Protein AF-Q4CPT0-F1 (afdb_monomer_lite)

pLDDT: mean 89.76, std 12.44, range [40.75, 98.06]

Sequence (223 aa):
MDRLKLSTKALLGMATRTVDQDHGMRHTCVKSLFQAVVQYEFAISKLVAALSTLSDSLEGVEKAYKNVISNEKQVSVFDGLNEVTNHLEKCRTTVISGSIETFRANVAPSLSALKEHCELCERLHNERAKAVDLYDYHRDVVEKKEVQYASKGKLLDDSKRYKEEISKRDAAHDAYLAKHSEYNKAYDEFMCKKSELTTLSGRLFFHELLDIAEKLKNEVSSM

Structure (mmCIF, N/CA/C/O backbone):
data_AF-Q4CPT0-F1
#
_entry.id   AF-Q4CPT0-F1
#
loop_
_atom_site.group_PDB
_atom_site.id
_atom_site.type_symbol
_atom_site.label_atom_id
_atom_site.label_alt_id
_atom_site.label_comp_id
_atom_site.label_asym_id
_atom_site.label_entity_id
_atom_site.label_seq_id
_atom_site.pdbx_PDB_ins_code
_atom_site.Cartn_x
_atom_site.Cartn_y
_atom_site.Cartn_z
_atom_site.occupancy
_atom_site.B_iso_or_equiv
_atom_site.auth_seq_id
_atom_site.auth_comp_id
_atom_site.auth_asym_id
_atom_site.auth_atom_id
_atom_site.pdbx_PDB_model_num
ATOM 1 N N . MET A 1 1 ? 20.325 4.737 -48.528 1.00 40.75 1 MET A N 1
ATOM 2 C CA . MET A 1 1 ? 18.993 4.983 -47.928 1.00 40.75 1 MET A CA 1
ATOM 3 C C . MET A 1 1 ? 19.086 5.521 -46.493 1.00 40.75 1 MET A C 1
ATOM 5 O O . MET A 1 1 ? 18.222 6.296 -46.105 1.00 40.75 1 MET A O 1
ATOM 9 N N . ASP A 1 2 ? 20.150 5.212 -45.738 1.00 47.47 2 ASP A N 1
ATOM 10 C CA . ASP A 1 2 ? 20.299 5.643 -44.331 1.00 47.47 2 ASP A CA 1
ATOM 11 C C . ASP A 1 2 ? 20.505 7.149 -44.115 1.00 47.47 2 ASP A C 1
ATOM 13 O O . ASP A 1 2 ? 19.982 7.703 -43.151 1.00 47.47 2 ASP A O 1
ATOM 17 N N . ARG A 1 3 ? 21.164 7.856 -45.048 1.00 43.41 3 ARG A N 1
ATOM 18 C CA . ARG A 1 3 ? 21.346 9.321 -44.959 1.00 43.41 3 ARG A CA 1
ATOM 19 C C . ARG A 1 3 ? 20.027 10.102 -44.910 1.00 43.41 3 ARG A C 1
ATOM 21 O O . ARG A 1 3 ? 19.945 11.085 -44.184 1.00 43.41 3 ARG A O 1
ATOM 28 N N . LEU A 1 4 ? 19.003 9.655 -45.642 1.00 47.50 4 LEU A N 1
ATOM 29 C CA . LEU A 1 4 ? 17.678 10.296 -45.661 1.00 47.50 4 LEU A CA 1
ATOM 30 C C . LEU A 1 4 ? 16.917 10.077 -44.344 1.00 47.50 4 LEU A C 1
ATOM 32 O O . LEU A 1 4 ? 16.218 10.971 -43.871 1.00 47.50 4 LEU A O 1
ATOM 36 N N . LYS A 1 5 ? 17.080 8.910 -43.707 1.00 52.69 5 LYS A N 1
ATOM 37 C CA . LYS A 1 5 ? 16.467 8.639 -42.398 1.00 52.69 5 LYS A CA 1
ATOM 38 C C . LYS A 1 5 ? 17.135 9.446 -41.282 1.00 52.69 5 LYS A C 1
ATOM 40 O O . LYS A 1 5 ? 16.420 9.997 -40.447 1.00 52.69 5 LYS A O 1
ATOM 45 N N . LEU A 1 6 ? 18.467 9.567 -41.302 1.00 50.41 6 LEU A N 1
ATOM 46 C CA . LEU A 1 6 ? 19.194 10.435 -40.367 1.00 50.41 6 LEU A CA 1
ATOM 47 C C . LEU A 1 6 ? 18.812 11.911 -40.553 1.00 50.41 6 LEU A C 1
ATOM 49 O O . LEU A 1 6 ? 18.527 12.596 -39.573 1.00 50.41 6 LEU A O 1
ATOM 53 N N . SER A 1 7 ? 18.742 12.396 -41.802 1.00 47.53 7 SER A N 1
ATOM 54 C CA . SER A 1 7 ? 18.442 13.810 -42.063 1.00 47.53 7 SER A CA 1
ATOM 55 C C . SER A 1 7 ? 17.042 14.202 -41.599 1.00 47.53 7 SER A C 1
ATOM 57 O O . SER A 1 7 ? 16.864 15.312 -41.121 1.00 47.53 7 SER A O 1
ATOM 59 N N . THR A 1 8 ? 16.062 13.298 -41.688 1.00 48.38 8 THR A N 1
ATOM 60 C CA . THR A 1 8 ? 14.672 13.588 -41.295 1.00 48.38 8 THR A CA 1
ATOM 61 C C . THR A 1 8 ? 14.503 13.668 -39.774 1.00 48.38 8 THR A C 1
ATOM 63 O O . THR A 1 8 ? 13.827 14.568 -39.281 1.00 48.38 8 THR A O 1
ATOM 66 N N . LYS A 1 9 ? 15.156 12.779 -39.009 1.00 45.81 9 LYS A N 1
ATOM 67 C CA . LYS A 1 9 ? 15.129 12.818 -37.534 1.00 45.81 9 LYS A CA 1
ATOM 68 C C . LYS A 1 9 ? 15.828 14.060 -36.980 1.00 45.81 9 LYS A C 1
ATOM 70 O O . LYS A 1 9 ? 15.287 14.717 -36.095 1.00 45.81 9 LYS A O 1
ATOM 75 N N . ALA A 1 10 ? 16.971 14.422 -37.564 1.00 47.75 10 ALA A N 1
ATOM 76 C CA . ALA A 1 10 ? 17.681 15.650 -37.222 1.00 47.75 10 ALA A CA 1
ATOM 77 C C . ALA A 1 10 ? 16.890 16.916 -37.616 1.00 47.75 10 ALA A C 1
ATOM 79 O O . ALA A 1 10 ? 16.863 17.869 -36.839 1.00 47.75 10 ALA A O 1
ATOM 80 N N . LEU A 1 11 ? 16.212 16.927 -38.779 1.00 46.12 11 LEU A N 1
ATOM 81 C CA . LEU A 1 11 ? 15.395 18.070 -39.226 1.00 46.12 11 LEU A CA 1
ATOM 82 C C . LEU A 1 11 ? 14.196 18.341 -38.316 1.00 46.12 11 LEU A C 1
ATOM 84 O O . LEU A 1 11 ? 13.831 19.496 -38.123 1.00 46.12 11 LEU A O 1
ATOM 88 N N . LEU A 1 12 ? 13.576 17.293 -37.773 1.00 51.47 12 LEU A N 1
ATOM 89 C CA . LEU A 1 12 ? 12.402 17.434 -36.912 1.00 51.47 12 LEU A CA 1
ATOM 90 C C . LEU A 1 12 ? 12.757 17.854 -35.477 1.00 51.47 12 LEU A C 1
ATOM 92 O O . LEU A 1 12 ? 11.856 18.008 -34.658 1.00 51.47 12 LEU A O 1
ATOM 96 N N . GLY A 1 13 ? 14.046 18.016 -35.145 1.00 46.19 13 GLY A N 1
ATOM 97 C CA . GLY A 1 13 ? 14.484 18.378 -33.791 1.00 46.19 13 GLY A CA 1
ATOM 98 C C . GLY A 1 13 ? 14.058 17.368 -32.720 1.00 46.19 13 GLY A C 1
ATOM 99 O O . GLY A 1 13 ? 14.133 17.660 -31.528 1.00 46.19 13 GLY A O 1
ATOM 100 N N . MET A 1 14 ? 13.599 16.184 -33.133 1.00 52.84 14 MET A N 1
ATOM 101 C CA . MET A 1 14 ? 13.160 15.134 -32.234 1.00 52.84 14 MET A CA 1
ATOM 102 C C . MET A 1 14 ? 14.404 14.371 -31.802 1.00 52.84 14 MET A C 1
ATOM 104 O O . MET A 1 14 ? 14.829 13.438 -32.482 1.00 52.84 14 MET A O 1
ATOM 108 N N . ALA A 1 15 ? 14.993 14.797 -30.682 1.00 56.16 15 ALA A N 1
ATOM 109 C CA . ALA A 1 15 ? 15.906 13.965 -29.906 1.00 56.16 15 ALA A CA 1
ATOM 110 C C . ALA A 1 15 ? 15.334 12.544 -29.863 1.00 56.16 15 ALA A C 1
ATOM 112 O O . ALA A 1 15 ? 14.176 12.350 -29.468 1.00 56.16 15 ALA A O 1
ATOM 113 N N . THR A 1 16 ? 16.094 11.557 -30.339 1.00 67.00 16 THR A N 1
ATOM 114 C CA . THR A 1 16 ? 15.653 10.173 -30.172 1.00 67.00 16 THR A CA 1
ATOM 115 C C . THR A 1 16 ? 15.633 9.928 -28.671 1.00 67.00 16 THR A C 1
ATOM 117 O O . THR A 1 16 ? 16.646 10.128 -28.014 1.00 67.00 16 THR A O 1
ATOM 120 N N . ARG A 1 17 ? 14.473 9.594 -28.100 1.00 76.31 17 ARG A N 1
ATOM 121 C CA . ARG A 1 17 ? 14.364 9.229 -26.683 1.00 76.31 17 ARG A CA 1
ATOM 122 C C . ARG A 1 17 ? 14.451 7.725 -26.541 1.00 76.31 17 ARG A C 1
ATOM 124 O O . ARG A 1 17 ? 13.864 6.999 -27.347 1.00 76.31 17 ARG A O 1
ATOM 131 N N . THR A 1 18 ? 15.140 7.257 -25.510 1.00 81.38 18 THR A N 1
ATOM 132 C CA . THR A 1 18 ? 15.114 5.840 -25.154 1.00 81.38 18 THR A CA 1
ATOM 133 C C . THR A 1 18 ? 13.728 5.510 -24.601 1.00 81.38 18 THR A C 1
ATOM 135 O O . THR A 1 18 ? 13.346 5.965 -23.525 1.00 81.38 18 THR A O 1
ATOM 138 N N . VAL A 1 19 ? 12.951 4.734 -25.358 1.00 82.69 19 VAL A N 1
ATOM 139 C CA . VAL A 1 19 ? 11.615 4.277 -24.961 1.00 82.69 19 VAL A CA 1
ATOM 140 C C . VAL A 1 19 ? 11.686 2.800 -24.608 1.00 82.69 19 VAL A C 1
ATOM 142 O O . VAL A 1 19 ? 12.104 1.982 -25.422 1.00 82.69 19 VAL A O 1
ATOM 145 N N . ASP A 1 20 ? 11.237 2.471 -23.403 1.00 87.38 20 ASP A N 1
ATOM 146 C CA . ASP A 1 20 ? 11.167 1.109 -22.889 1.00 87.38 20 ASP A CA 1
ATOM 147 C C . ASP A 1 20 ? 9.734 0.828 -22.432 1.00 87.38 20 ASP A C 1
ATOM 149 O O . ASP A 1 20 ? 9.269 1.342 -21.410 1.00 87.38 20 ASP A O 1
ATOM 153 N N . GLN A 1 21 ? 9.014 0.061 -23.249 1.00 88.81 21 GLN A N 1
ATOM 154 C CA . GLN A 1 21 ? 7.611 -0.257 -23.004 1.00 88.81 21 GLN A CA 1
ATOM 155 C C . GLN A 1 21 ? 7.438 -1.196 -21.809 1.00 88.81 21 GLN A C 1
ATOM 157 O O . GLN A 1 21 ? 6.486 -1.019 -21.051 1.00 88.81 21 GLN A O 1
ATOM 162 N N . ASP A 1 22 ? 8.358 -2.146 -21.608 1.00 92.00 22 ASP A N 1
ATOM 163 C CA . ASP A 1 22 ? 8.290 -3.08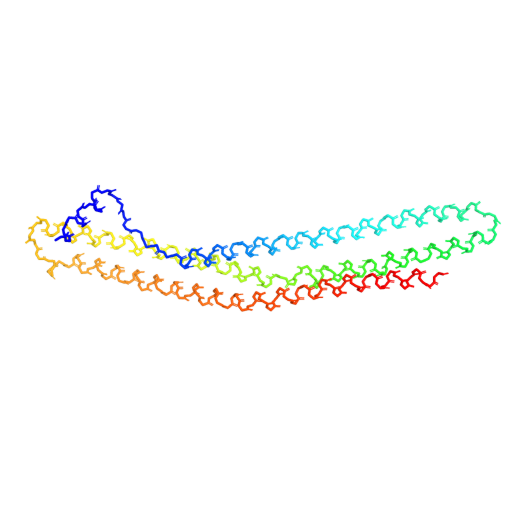8 -20.487 1.00 92.00 22 ASP A CA 1
ATOM 164 C C . ASP A 1 22 ? 8.437 -2.338 -19.162 1.00 92.00 22 ASP A C 1
ATOM 166 O O . ASP A 1 22 ? 7.584 -2.447 -18.281 1.00 92.00 22 ASP A O 1
ATOM 170 N N . HIS A 1 23 ? 9.435 -1.453 -19.070 1.00 93.12 23 HIS A N 1
ATOM 171 C CA . HIS A 1 23 ? 9.596 -0.569 -17.913 1.00 93.12 23 HIS A CA 1
ATOM 172 C C . HIS A 1 23 ? 8.351 0.287 -17.649 1.00 93.12 23 HIS A C 1
ATOM 174 O O . HIS A 1 23 ? 7.917 0.417 -16.503 1.00 93.12 23 HIS A O 1
ATOM 180 N N . GLY A 1 24 ? 7.745 0.855 -18.697 1.00 93.00 24 GLY A N 1
ATOM 181 C CA . GLY A 1 24 ? 6.520 1.650 -18.569 1.00 93.00 24 GLY A CA 1
ATOM 182 C C . GLY A 1 24 ? 5.338 0.848 -18.011 1.00 93.00 24 GLY A C 1
ATOM 183 O O . GLY A 1 24 ? 4.603 1.339 -17.147 1.00 93.00 24 GLY A O 1
ATOM 184 N N . MET A 1 25 ? 5.178 -0.405 -18.447 1.00 94.94 25 MET A N 1
ATOM 185 C CA . MET A 1 25 ? 4.154 -1.308 -17.915 1.00 94.94 25 MET A CA 1
ATOM 186 C C . MET A 1 25 ? 4.433 -1.688 -16.458 1.00 94.94 25 MET A C 1
ATOM 188 O O . MET A 1 25 ? 3.535 -1.586 -15.617 1.00 94.94 25 MET A O 1
ATOM 192 N N . ARG A 1 26 ? 5.679 -2.060 -16.133 1.00 96.00 26 ARG A N 1
ATOM 193 C CA . ARG A 1 26 ? 6.104 -2.378 -14.759 1.00 96.00 26 ARG A CA 1
ATOM 194 C C . ARG A 1 26 ? 5.841 -1.212 -13.812 1.00 96.00 26 ARG A C 1
ATOM 196 O O . ARG A 1 26 ? 5.223 -1.393 -12.766 1.00 96.00 26 ARG A O 1
ATOM 203 N N . HIS A 1 27 ? 6.222 0.001 -14.204 1.00 96.06 27 HIS A N 1
ATOM 204 C CA . HIS A 1 27 ? 6.009 1.196 -13.389 1.00 96.06 27 HIS A CA 1
ATOM 205 C C . HIS A 1 27 ? 4.530 1.507 -13.165 1.00 96.06 27 HIS A C 1
ATOM 207 O O . HIS A 1 27 ? 4.120 1.795 -12.041 1.00 96.06 27 HIS A O 1
ATOM 213 N N . THR A 1 28 ? 3.713 1.386 -14.211 1.00 96.62 28 THR A N 1
ATOM 214 C CA . THR A 1 28 ? 2.257 1.543 -14.098 1.00 96.62 28 THR A CA 1
ATOM 215 C C . THR A 1 28 ? 1.663 0.531 -13.114 1.00 96.62 28 THR A C 1
ATOM 217 O O . THR A 1 28 ? 0.824 0.891 -12.286 1.00 96.62 28 THR A O 1
ATOM 220 N N . CYS A 1 29 ? 2.142 -0.717 -13.143 1.00 95.56 29 CYS A N 1
ATOM 221 C CA . CYS A 1 29 ? 1.751 -1.757 -12.192 1.00 95.56 29 CYS A CA 1
ATOM 222 C C . CYS A 1 29 ? 2.114 -1.380 -10.743 1.00 95.56 29 CYS A C 1
ATOM 224 O O . CYS A 1 29 ? 1.247 -1.435 -9.869 1.00 95.56 29 CYS A O 1
ATOM 226 N N . VAL A 1 30 ? 3.345 -0.912 -10.489 1.00 97.12 30 VAL A N 1
ATOM 227 C CA . VAL A 1 30 ? 3.772 -0.434 -9.156 1.00 97.12 30 VAL A CA 1
ATOM 228 C C . VAL A 1 30 ? 2.860 0.689 -8.655 1.00 97.12 30 VAL A C 1
ATOM 230 O O . VAL A 1 30 ? 2.362 0.618 -7.532 1.00 97.12 30 VAL A O 1
ATOM 233 N N . LYS A 1 31 ? 2.574 1.696 -9.491 1.00 96.94 31 LYS A N 1
ATOM 234 C CA . LYS A 1 31 ? 1.691 2.818 -9.126 1.00 96.94 31 LYS A CA 1
ATOM 235 C C . LYS A 1 31 ? 0.282 2.364 -8.763 1.00 96.94 31 LYS A C 1
ATOM 237 O O . LYS A 1 31 ? -0.259 2.792 -7.744 1.00 96.94 31 LYS A O 1
ATOM 242 N N . SER A 1 32 ? -0.299 1.480 -9.573 1.00 96.75 32 SER A N 1
ATOM 243 C CA . SER A 1 32 ? -1.631 0.935 -9.308 1.00 96.75 32 SER A CA 1
ATOM 244 C C . SER A 1 32 ? -1.676 0.169 -7.985 1.00 96.75 32 SER A C 1
ATOM 246 O O . SER A 1 32 ? -2.654 0.278 -7.247 1.00 96.75 32 SER A O 1
ATOM 248 N N . LEU A 1 33 ? -0.630 -0.598 -7.672 1.00 95.19 33 LEU A N 1
ATOM 249 C CA . LEU A 1 33 ? -0.552 -1.366 -6.432 1.00 95.19 33 LEU A CA 1
ATOM 250 C C . LEU A 1 33 ? -0.336 -0.472 -5.213 1.00 95.19 33 LEU A C 1
ATOM 252 O O . LEU A 1 33 ? -0.991 -0.680 -4.197 1.00 95.19 33 LEU A O 1
ATOM 256 N N . PHE A 1 34 ? 0.503 0.559 -5.319 1.00 96.38 34 PHE A N 1
ATOM 257 C CA . PHE A 1 34 ? 0.661 1.551 -4.257 1.00 96.38 34 PHE A CA 1
ATOM 258 C C . PHE A 1 34 ? -0.676 2.219 -3.911 1.00 96.38 34 PHE A C 1
ATOM 260 O O . PHE A 1 34 ? -1.052 2.292 -2.741 1.00 96.38 34 PHE A O 1
ATOM 267 N N . GLN A 1 35 ? -1.443 2.634 -4.924 1.00 96.69 35 GLN A N 1
ATOM 268 C CA . GLN A 1 35 ? -2.771 3.208 -4.713 1.00 96.69 35 GLN A CA 1
ATOM 269 C C . GLN A 1 35 ? -3.730 2.214 -4.039 1.00 96.69 35 GLN A C 1
ATOM 271 O O . GLN A 1 35 ? -4.475 2.609 -3.143 1.00 96.69 35 GLN A O 1
ATOM 276 N N . ALA A 1 36 ? -3.693 0.935 -4.424 1.00 96.06 36 ALA A N 1
ATOM 277 C CA . ALA A 1 36 ? -4.509 -0.103 -3.797 1.00 96.06 36 ALA A CA 1
ATOM 278 C C . ALA A 1 36 ? -4.153 -0.311 -2.313 1.00 96.06 36 ALA A C 1
ATOM 280 O O . ALA A 1 36 ? -5.052 -0.439 -1.485 1.00 96.06 36 ALA A O 1
ATOM 281 N N . VAL A 1 37 ? -2.863 -0.280 -1.954 1.00 96.06 37 VAL A N 1
ATOM 282 C CA . VAL A 1 37 ? -2.411 -0.365 -0.552 1.00 96.06 37 VAL A CA 1
ATOM 283 C C . VAL A 1 37 ? -2.911 0.831 0.262 1.00 96.06 37 VAL A C 1
ATOM 285 O O . VAL A 1 37 ? -3.457 0.648 1.346 1.00 96.06 37 VAL A O 1
ATOM 288 N N . VAL A 1 38 ? -2.815 2.051 -0.274 1.00 95.19 38 VAL A N 1
ATOM 289 C CA . VAL A 1 38 ? -3.340 3.256 0.396 1.00 95.19 38 VAL A CA 1
ATOM 290 C C . VAL A 1 38 ? -4.859 3.177 0.584 1.00 95.19 38 VAL A C 1
ATOM 292 O O . VAL A 1 38 ? -5.381 3.524 1.644 1.00 95.19 38 VAL A O 1
ATOM 295 N N . GLN A 1 39 ? -5.588 2.696 -0.426 1.00 96.44 39 GLN A N 1
ATOM 296 C CA . GLN A 1 39 ? -7.035 2.487 -0.326 1.00 96.44 39 GLN A CA 1
ATOM 297 C C . GLN A 1 39 ? -7.393 1.435 0.728 1.00 96.44 39 GLN A C 1
ATOM 299 O O . GLN A 1 39 ? -8.359 1.629 1.466 1.00 96.44 39 GLN A O 1
ATOM 304 N N . TYR A 1 40 ? -6.609 0.360 0.828 1.00 96.56 40 TYR A N 1
ATOM 305 C CA . TYR A 1 40 ? -6.754 -0.655 1.866 1.00 96.56 40 TYR A CA 1
ATOM 306 C C . TYR A 1 40 ? -6.565 -0.060 3.270 1.00 96.56 40 TYR A C 1
ATOM 308 O O . TYR A 1 40 ? -7.468 -0.172 4.098 1.00 96.56 40 TYR A O 1
ATOM 316 N N . GLU A 1 41 ? -5.454 0.643 3.528 1.00 94.56 41 GLU A N 1
ATOM 317 C CA . GLU A 1 41 ? -5.172 1.286 4.827 1.00 94.56 41 GLU A CA 1
ATOM 318 C C . GLU A 1 41 ? -6.314 2.231 5.246 1.00 94.56 41 GLU A C 1
ATOM 320 O O . GLU A 1 41 ? -6.770 2.239 6.396 1.00 94.56 41 GLU A O 1
ATOM 325 N N . PHE A 1 42 ? -6.830 2.999 4.286 1.00 95.81 42 PHE A N 1
ATOM 326 C CA . PHE A 1 42 ? -7.954 3.900 4.499 1.00 95.81 42 PHE A CA 1
ATOM 327 C C . PHE A 1 42 ? -9.266 3.158 4.796 1.00 95.81 42 PHE A C 1
ATOM 329 O O . PHE A 1 42 ? -10.017 3.563 5.685 1.00 95.81 42 PHE A O 1
ATOM 336 N N . ALA A 1 43 ? -9.550 2.067 4.081 1.00 97.44 43 ALA A N 1
ATOM 337 C CA . ALA A 1 43 ? -10.745 1.256 4.296 1.00 97.44 43 ALA A CA 1
ATOM 338 C C . ALA A 1 43 ? -10.742 0.581 5.676 1.00 97.44 43 ALA A C 1
ATOM 340 O O . ALA A 1 43 ? -11.755 0.631 6.374 1.00 97.44 43 ALA A O 1
ATOM 341 N N . ILE A 1 44 ? -9.605 0.028 6.113 1.00 96.94 44 ILE A N 1
ATOM 342 C CA . ILE A 1 44 ? -9.474 -0.549 7.459 1.00 96.94 44 ILE A CA 1
ATOM 343 C C . ILE A 1 44 ? -9.630 0.531 8.532 1.00 96.94 44 ILE A C 1
ATOM 345 O O . ILE A 1 44 ? -10.339 0.326 9.515 1.00 96.94 44 ILE A O 1
ATOM 349 N N . SER A 1 45 ? -9.057 1.718 8.322 1.00 95.94 45 SER A N 1
ATOM 350 C CA . SER A 1 45 ? -9.232 2.845 9.248 1.00 95.94 45 SER A CA 1
ATOM 351 C C . SER A 1 45 ? -10.705 3.250 9.396 1.00 95.94 45 SER A C 1
ATOM 353 O O . SER A 1 45 ? -11.171 3.515 10.504 1.00 95.94 45 SER A O 1
ATOM 355 N N . LYS A 1 46 ? -11.470 3.242 8.295 1.00 97.94 46 LYS A N 1
ATOM 356 C CA . LYS A 1 46 ? -12.923 3.471 8.322 1.00 97.94 46 LYS A CA 1
ATOM 357 C C . LYS A 1 46 ? -13.687 2.364 9.038 1.00 97.94 46 LYS A C 1
ATOM 359 O O . LYS A 1 46 ? -14.608 2.675 9.787 1.00 97.94 46 LYS A O 1
ATOM 364 N N . LEU A 1 47 ? -13.321 1.101 8.821 1.00 97.12 47 LEU A N 1
ATOM 365 C CA . LEU A 1 47 ? -13.925 -0.029 9.527 1.00 97.12 47 LEU A CA 1
ATOM 366 C C . LEU A 1 47 ? -13.727 0.108 11.040 1.00 97.12 47 LEU A C 1
ATOM 368 O O . LEU A 1 47 ? -14.681 -0.010 11.801 1.00 97.12 47 LEU A O 1
ATOM 372 N N . VAL A 1 48 ? -12.508 0.431 11.467 1.00 97.44 48 VAL A N 1
ATOM 373 C CA . VAL A 1 48 ? -12.190 0.671 12.877 1.00 97.44 48 VAL A CA 1
ATOM 374 C C . VAL A 1 48 ? -13.013 1.827 13.450 1.00 97.44 48 VAL A C 1
ATOM 376 O O . VAL A 1 48 ? -13.561 1.698 14.541 1.00 97.44 48 VAL A O 1
ATOM 379 N N . ALA A 1 49 ? -13.149 2.936 12.718 1.00 97.69 49 ALA A N 1
ATOM 380 C CA . ALA A 1 49 ? -13.998 4.046 13.146 1.00 97.69 49 ALA A CA 1
ATOM 381 C C . ALA A 1 49 ? -15.476 3.630 13.271 1.00 97.69 49 ALA A C 1
ATOM 383 O O . ALA A 1 49 ? -16.135 4.006 14.236 1.00 97.69 49 ALA A O 1
ATOM 384 N N . ALA A 1 50 ? -15.983 2.811 12.344 1.00 97.75 50 ALA A N 1
ATOM 385 C CA . ALA A 1 50 ? -17.345 2.288 12.404 1.00 97.75 50 ALA A CA 1
ATOM 386 C C . ALA A 1 50 ? -17.566 1.374 13.621 1.00 97.75 50 ALA A C 1
ATOM 388 O O . ALA A 1 50 ? -18.607 1.469 14.267 1.00 97.75 50 ALA A O 1
ATOM 389 N N . LEU A 1 51 ? -16.582 0.540 13.978 1.00 96.81 51 LEU A N 1
ATOM 390 C CA . LEU A 1 51 ? -16.620 -0.258 15.207 1.00 96.81 51 LEU A CA 1
ATOM 391 C C . LEU A 1 51 ? -16.643 0.629 16.460 1.00 96.81 51 LEU A C 1
ATOM 393 O O . LEU A 1 51 ? -17.398 0.347 17.388 1.00 96.81 51 LEU A O 1
ATOM 397 N N . SER A 1 52 ? -15.883 1.729 16.480 1.00 97.25 52 SER A N 1
ATOM 398 C CA . SER A 1 52 ? -15.957 2.710 17.572 1.00 97.25 52 SER A CA 1
ATOM 399 C C . SER A 1 52 ? -17.349 3.344 17.668 1.00 97.25 52 SER A C 1
ATOM 401 O O . SER A 1 52 ? -17.941 3.349 18.740 1.00 97.25 52 SER A O 1
ATOM 403 N N . THR A 1 53 ? -17.932 3.778 16.547 1.00 97.88 53 THR A N 1
ATOM 404 C CA . THR A 1 53 ? -19.298 4.329 16.530 1.00 97.88 53 THR A CA 1
ATOM 405 C C . THR A 1 53 ? -20.354 3.308 16.966 1.00 97.88 53 THR A C 1
ATOM 407 O O . THR A 1 53 ? -21.319 3.666 17.643 1.00 97.88 53 THR A O 1
ATOM 410 N N . LEU A 1 54 ? -20.184 2.030 16.609 1.00 95.75 54 LEU A N 1
ATOM 411 C CA . LEU A 1 54 ? -21.043 0.950 17.095 1.00 95.75 54 LEU A CA 1
ATOM 412 C C . LEU A 1 54 ? -20.937 0.810 18.619 1.00 95.75 54 LEU A C 1
ATOM 414 O O . LEU A 1 54 ? -21.964 0.759 19.289 1.00 95.75 54 LEU A O 1
ATOM 418 N N . SER A 1 55 ? -19.717 0.798 19.161 1.00 96.38 55 SER A N 1
ATOM 419 C CA . SER A 1 55 ? -19.464 0.788 20.607 1.00 96.38 55 SER A CA 1
ATOM 420 C C . SER A 1 55 ? -20.191 1.937 21.319 1.00 96.38 55 SER A C 1
ATOM 422 O O . SER A 1 55 ? -20.927 1.690 22.274 1.00 96.38 55 SER A O 1
ATOM 424 N N . ASP A 1 56 ? -20.070 3.167 20.815 1.00 96.81 56 ASP A N 1
ATOM 425 C CA . ASP A 1 56 ? -20.739 4.345 21.390 1.00 96.81 56 ASP A CA 1
ATOM 426 C C . ASP A 1 56 ? -22.272 4.226 21.327 1.00 96.81 56 ASP A C 1
ATOM 428 O O . ASP A 1 56 ? -22.994 4.602 22.252 1.00 96.81 56 ASP A O 1
ATOM 432 N N . SER A 1 57 ? -22.791 3.655 20.237 1.00 96.81 57 SER A N 1
ATOM 433 C CA . SER A 1 57 ? -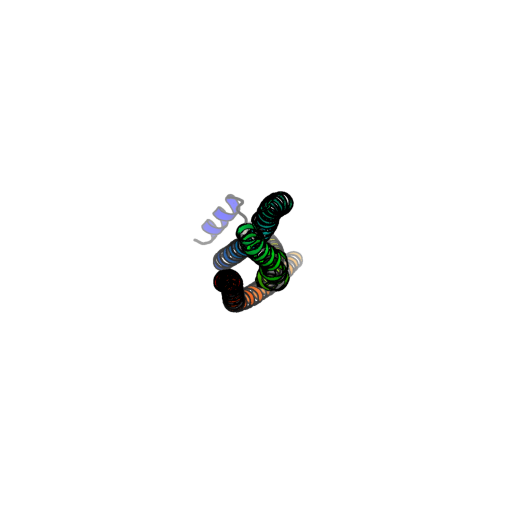24.229 3.426 20.068 1.00 96.81 57 SER A CA 1
ATOM 434 C C . SER A 1 57 ? -24.759 2.399 21.073 1.00 96.81 57 SER A C 1
ATOM 436 O O . SER A 1 57 ? -25.826 2.607 21.653 1.00 96.81 57 SER A O 1
ATOM 438 N N . LEU A 1 58 ? -24.010 1.319 21.329 1.00 94.88 58 LEU A N 1
ATOM 439 C CA . LEU A 1 58 ? -24.361 0.325 22.349 1.00 94.88 58 LEU A CA 1
ATOM 440 C C . LEU A 1 58 ? -24.337 0.928 23.755 1.00 94.88 58 LEU A C 1
ATOM 442 O O . LEU A 1 58 ? -25.231 0.636 24.544 1.00 94.88 58 LEU A O 1
ATOM 446 N N . GLU A 1 59 ? -23.389 1.820 24.052 1.00 96.12 59 GLU A N 1
ATOM 447 C CA . GLU A 1 59 ? -23.377 2.574 25.312 1.00 96.12 59 GLU A CA 1
ATOM 448 C C . GLU A 1 59 ? -24.642 3.437 25.471 1.00 96.12 59 GLU A C 1
ATOM 450 O O . GLU A 1 59 ? -25.215 3.528 26.557 1.00 96.12 59 GLU A O 1
ATOM 455 N N . GLY A 1 60 ? -25.117 4.058 24.387 1.00 95.44 60 GLY A N 1
ATOM 456 C CA . GLY A 1 60 ? -26.375 4.807 24.384 1.00 95.44 60 GLY A CA 1
ATOM 457 C C . GLY A 1 60 ? -27.586 3.941 24.751 1.00 95.44 60 GLY A C 1
ATOM 458 O O . GLY A 1 60 ? -28.413 4.351 25.570 1.00 95.44 60 GLY A O 1
ATOM 459 N N . VAL A 1 61 ? -27.668 2.728 24.193 1.00 94.12 61 VAL A N 1
ATOM 460 C CA . VAL A 1 61 ? -28.728 1.750 24.506 1.00 94.12 61 VAL A CA 1
ATOM 461 C C . VAL A 1 61 ? -28.617 1.259 25.951 1.00 94.12 61 VAL A C 1
ATOM 463 O O . VAL A 1 61 ? -29.609 1.245 26.678 1.00 94.12 61 VAL A O 1
ATOM 466 N N . GLU A 1 62 ? -27.406 0.924 26.394 1.00 93.44 62 GLU A N 1
ATOM 467 C CA . GLU A 1 62 ? -27.094 0.517 27.767 1.00 93.44 62 GLU A CA 1
ATOM 468 C C .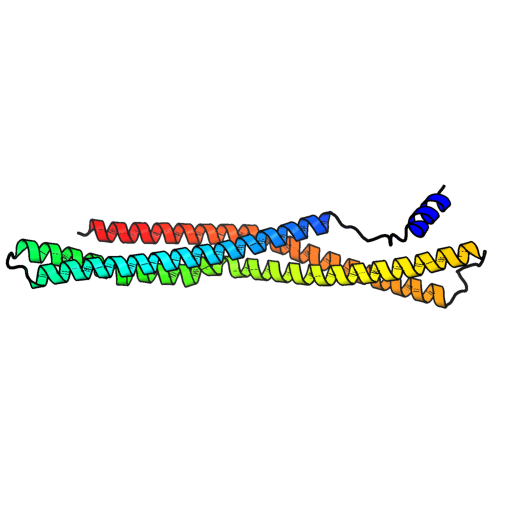 GLU A 1 62 ? -27.579 1.571 28.777 1.00 93.44 62 GLU A C 1
ATOM 470 O O . GLU A 1 62 ? -28.296 1.248 29.724 1.00 93.44 62 GLU A O 1
ATOM 475 N N . LYS A 1 63 ? -27.276 2.855 28.538 1.00 93.81 63 LYS A N 1
ATOM 476 C CA . LYS A 1 63 ? -27.741 3.976 29.373 1.00 93.81 63 LYS A CA 1
ATOM 477 C C . LYS A 1 63 ? -29.259 4.119 29.373 1.00 93.81 63 LYS A C 1
ATOM 479 O O . LYS A 1 63 ? -29.841 4.387 30.423 1.00 93.81 63 LYS A O 1
ATOM 484 N N . ALA A 1 64 ? -29.909 3.942 28.223 1.00 92.88 64 ALA A N 1
ATOM 485 C CA . ALA A 1 64 ? -31.365 3.995 28.140 1.00 92.88 64 ALA A CA 1
ATOM 486 C C . ALA A 1 64 ? -32.009 2.905 29.013 1.00 92.88 64 ALA A C 1
ATOM 488 O O . ALA A 1 64 ? -32.910 3.209 29.795 1.00 92.88 64 ALA A O 1
ATOM 489 N N . TYR A 1 65 ? -31.499 1.671 28.964 1.00 92.69 65 TYR A N 1
ATOM 490 C CA . TYR A 1 65 ? -31.976 0.594 29.832 1.00 92.69 65 TYR A CA 1
ATOM 491 C C . TYR A 1 65 ? -31.634 0.826 31.304 1.00 92.69 65 TYR A C 1
ATOM 493 O O . TYR A 1 65 ? -32.524 0.702 32.141 1.00 92.69 65 TYR A O 1
ATOM 501 N N . LYS A 1 66 ? -30.418 1.277 31.638 1.00 90.81 66 LYS A N 1
ATOM 502 C CA . LYS A 1 66 ? -30.047 1.659 33.016 1.00 90.81 66 LYS A CA 1
ATOM 503 C C . LYS A 1 66 ? -30.979 2.743 33.589 1.00 90.81 66 LYS A C 1
ATOM 505 O O . LYS A 1 66 ? -31.342 2.688 34.767 1.00 90.81 66 LYS A O 1
ATOM 510 N N . ASN A 1 67 ? -31.446 3.680 32.761 1.00 90.94 67 ASN A N 1
ATOM 511 C CA . ASN A 1 67 ? -32.439 4.681 33.164 1.00 90.94 67 ASN A CA 1
ATOM 512 C C . ASN A 1 67 ? -33.823 4.069 33.429 1.00 90.94 67 ASN A C 1
ATOM 514 O O . ASN A 1 67 ? -34.476 4.468 34.390 1.00 90.94 67 ASN A O 1
ATOM 518 N N . VAL A 1 68 ? -34.275 3.106 32.617 1.00 89.25 68 VAL A N 1
ATOM 519 C CA . VAL A 1 68 ? -35.536 2.380 32.867 1.00 89.25 68 VAL A CA 1
ATOM 520 C C . VAL A 1 68 ? -35.441 1.594 34.173 1.00 89.25 68 VAL A C 1
ATOM 522 O O . VAL A 1 68 ? -36.290 1.768 35.039 1.00 89.25 68 VAL A O 1
ATOM 525 N N . ILE A 1 69 ? -34.363 0.826 34.355 1.00 88.44 69 ILE A N 1
ATOM 526 C CA . ILE A 1 69 ? -34.065 0.047 35.569 1.00 88.44 69 ILE A CA 1
ATOM 527 C C . ILE A 1 69 ? -34.132 0.931 36.822 1.00 88.44 69 ILE A C 1
ATOM 529 O O . ILE A 1 69 ? -34.758 0.557 37.808 1.00 88.44 69 ILE A O 1
ATOM 533 N N . SER A 1 70 ? -33.554 2.135 36.769 1.00 87.19 70 SER A N 1
ATOM 534 C CA . SER A 1 70 ? -33.558 3.086 37.894 1.00 87.19 70 SER A CA 1
ATOM 535 C C . SER A 1 70 ? -34.957 3.597 38.279 1.00 87.19 70 SER A C 1
ATOM 537 O O . SER A 1 70 ? -35.137 4.105 39.383 1.00 87.19 70 SER A O 1
ATOM 539 N N . ASN A 1 71 ? -35.941 3.490 37.380 1.00 87.00 71 ASN A N 1
ATOM 540 C CA . ASN A 1 71 ? -37.324 3.926 37.596 1.00 87.00 71 ASN A CA 1
ATOM 541 C C . ASN A 1 71 ? -38.318 2.754 37.723 1.00 87.00 71 ASN A C 1
ATOM 543 O O . ASN A 1 71 ? -39.508 2.986 37.952 1.00 87.00 71 ASN A O 1
ATOM 547 N N . GLU A 1 72 ? -37.858 1.513 37.569 1.00 82.38 72 GLU A N 1
ATOM 548 C CA . GLU A 1 72 ? -38.704 0.322 37.543 1.00 82.38 72 GLU A CA 1
ATOM 549 C C . GLU A 1 72 ? -39.002 -0.190 38.962 1.00 82.38 72 GLU A C 1
ATOM 551 O O . GLU A 1 72 ? -38.158 -0.157 39.857 1.00 82.38 72 GLU A O 1
ATOM 556 N N . LYS A 1 73 ? -40.231 -0.674 39.180 1.00 81.88 73 LYS A N 1
ATOM 557 C CA . LYS A 1 73 ? -40.679 -1.290 40.442 1.00 81.88 73 LYS A CA 1
ATOM 558 C C . LYS A 1 73 ? -40.917 -2.796 40.308 1.00 81.88 73 LYS A C 1
ATOM 560 O O . LYS A 1 73 ? -41.012 -3.484 41.323 1.00 81.88 73 LYS A O 1
ATOM 565 N N . GLN A 1 74 ? -41.060 -3.308 39.085 1.00 81.31 74 GLN A N 1
ATOM 566 C CA . GLN A 1 74 ? -41.284 -4.724 38.809 1.00 81.31 74 GLN A CA 1
ATOM 567 C C . GLN A 1 74 ? -39.961 -5.494 38.722 1.00 81.31 74 GLN A C 1
ATOM 569 O O . GLN A 1 74 ? -39.170 -5.297 37.802 1.00 81.31 74 GLN A O 1
ATOM 574 N N . VAL A 1 75 ? -39.756 -6.429 39.656 1.00 79.06 75 VAL A N 1
ATOM 575 C CA . VAL A 1 75 ? -38.506 -7.203 39.796 1.00 79.06 75 VAL A CA 1
ATOM 576 C C . VAL A 1 75 ? -38.137 -7.972 38.519 1.00 79.06 75 VAL A C 1
ATOM 578 O O . VAL A 1 75 ? -36.990 -7.939 38.100 1.00 79.06 75 VAL A O 1
ATOM 581 N N . SER A 1 76 ? -39.097 -8.599 37.834 1.00 79.62 76 SER A N 1
ATOM 582 C CA . SER A 1 76 ? -38.802 -9.380 36.621 1.00 79.62 76 SER A CA 1
ATOM 583 C C . SER A 1 76 ? -38.318 -8.528 35.444 1.00 79.62 76 SER A C 1
ATOM 585 O O . SER A 1 76 ? -37.502 -8.984 34.648 1.00 79.62 76 SER A O 1
ATOM 587 N N . VAL A 1 77 ? -38.822 -7.295 35.320 1.00 80.25 77 VAL A N 1
ATOM 588 C CA . VAL A 1 77 ? -38.369 -6.343 34.291 1.00 80.25 77 VAL A CA 1
ATOM 589 C C . VAL A 1 77 ? -36.972 -5.834 34.645 1.00 80.25 77 VAL A C 1
ATOM 591 O O . VAL A 1 77 ? -36.117 -5.717 33.770 1.00 80.25 77 VAL A O 1
ATOM 594 N N . PHE A 1 78 ? -36.727 -5.592 35.934 1.00 82.81 78 PHE A N 1
ATOM 595 C CA . PHE A 1 78 ? -35.421 -5.215 36.464 1.00 82.81 78 PHE A CA 1
ATOM 596 C C . PHE A 1 78 ? -34.349 -6.278 36.172 1.00 82.81 78 PHE A C 1
ATOM 598 O O . PHE A 1 78 ? -33.299 -5.931 35.634 1.00 82.81 78 PHE A O 1
ATOM 605 N N . ASP A 1 79 ? -34.611 -7.557 36.456 1.00 84.94 79 ASP A N 1
ATOM 606 C CA . ASP A 1 79 ? -33.636 -8.640 36.253 1.00 84.94 79 ASP A CA 1
ATOM 607 C C . ASP A 1 79 ? -33.278 -8.823 34.771 1.00 84.94 79 ASP A C 1
ATOM 609 O O . ASP A 1 79 ? -32.099 -8.790 34.415 1.00 84.94 79 ASP A O 1
ATOM 613 N N . GLY A 1 80 ? -34.284 -8.919 33.891 1.00 86.81 80 GLY A N 1
ATOM 614 C CA . GLY A 1 80 ? -34.049 -9.090 32.454 1.00 86.81 80 GLY A CA 1
ATOM 615 C C . GLY A 1 80 ? -33.336 -7.894 31.812 1.00 86.81 80 GLY A C 1
ATOM 616 O O . GLY A 1 80 ? -32.457 -8.069 30.971 1.00 86.81 80 GLY A O 1
ATOM 617 N N . LEU A 1 81 ? -33.658 -6.660 32.222 1.00 89.56 81 LEU A N 1
ATOM 618 C CA . LEU A 1 81 ? -32.946 -5.480 31.723 1.00 89.56 81 LEU A CA 1
ATOM 619 C C . LEU A 1 81 ? -31.511 -5.397 32.259 1.00 89.56 81 LEU A C 1
ATOM 621 O O . LEU A 1 81 ? -30.622 -5.005 31.504 1.00 89.56 81 LEU A O 1
ATOM 625 N N . ASN A 1 82 ? -31.262 -5.778 33.517 1.00 89.25 82 ASN A N 1
ATOM 626 C CA . ASN A 1 82 ? -29.902 -5.832 34.061 1.00 89.25 82 ASN A CA 1
ATOM 627 C C . ASN A 1 82 ? -29.030 -6.818 33.279 1.00 89.25 82 ASN A C 1
ATOM 629 O O . ASN A 1 82 ? -27.910 -6.473 32.901 1.00 89.25 82 ASN A O 1
ATOM 633 N N . GLU A 1 83 ? -29.552 -8.009 32.988 1.00 90.56 83 GLU A N 1
ATOM 634 C CA . GLU A 1 83 ? -28.875 -9.005 32.158 1.00 90.56 83 GLU A CA 1
ATOM 635 C C . GLU A 1 83 ? -28.505 -8.425 30.786 1.00 90.56 83 GLU A C 1
ATOM 637 O O . GLU A 1 83 ? -27.323 -8.360 30.444 1.00 90.56 83 GLU A O 1
ATOM 642 N N . VAL A 1 84 ? -29.478 -7.861 30.059 1.00 91.19 84 VAL A N 1
ATOM 643 C CA . VAL A 1 84 ? -29.240 -7.191 28.767 1.00 91.19 84 VAL A CA 1
ATOM 644 C C . VAL A 1 84 ? -28.157 -6.112 28.882 1.00 91.19 84 VAL A C 1
ATOM 646 O O . VAL A 1 84 ? -27.254 -6.054 28.046 1.00 91.19 84 VAL A O 1
ATOM 649 N N . THR A 1 85 ? -28.205 -5.257 29.911 1.00 92.62 85 THR A N 1
ATOM 650 C CA . THR A 1 85 ? -27.200 -4.194 30.085 1.00 92.62 85 THR A CA 1
ATOM 651 C C . THR A 1 85 ? -25.796 -4.735 30.335 1.00 92.62 85 THR A C 1
ATOM 653 O O . THR A 1 85 ? -24.844 -4.189 29.779 1.00 92.62 85 THR A O 1
ATOM 656 N N . ASN A 1 86 ? -25.656 -5.827 31.092 1.00 91.75 86 ASN A N 1
ATOM 657 C CA . ASN A 1 86 ? -24.362 -6.464 31.341 1.00 91.75 86 ASN A CA 1
ATOM 658 C C . ASN A 1 86 ? -23.770 -7.050 30.049 1.00 91.75 86 ASN A C 1
ATOM 660 O O . ASN A 1 86 ? -22.579 -6.878 29.779 1.00 91.75 86 ASN A O 1
ATOM 664 N N . HIS A 1 87 ? -24.597 -7.689 29.215 1.00 92.12 87 HIS A N 1
ATOM 665 C CA . HIS A 1 87 ? -24.157 -8.217 27.920 1.00 92.12 87 HIS A CA 1
ATOM 666 C C . HIS A 1 87 ? -23.763 -7.107 26.937 1.00 92.12 87 HIS A C 1
ATOM 668 O O . HIS A 1 87 ? -22.743 -7.229 26.254 1.00 92.12 87 HIS A O 1
ATOM 674 N N . LEU A 1 88 ? -24.508 -5.995 26.892 1.00 93.44 88 LEU A N 1
ATOM 675 C CA . LEU A 1 88 ? -24.147 -4.821 26.085 1.00 93.44 88 LEU A CA 1
ATOM 676 C C . LEU A 1 88 ? -22.802 -4.226 26.522 1.00 93.44 88 LEU A C 1
ATOM 678 O O . LEU A 1 88 ? -21.939 -3.961 25.680 1.00 93.44 88 LEU A O 1
ATOM 682 N N . GLU A 1 89 ? -22.602 -4.065 27.831 1.00 94.25 89 GLU A N 1
ATOM 683 C CA . GLU A 1 89 ? -21.359 -3.547 28.401 1.00 94.25 89 GLU A CA 1
ATOM 684 C C . GLU A 1 89 ? -20.166 -4.458 28.065 1.00 94.25 89 GLU A C 1
ATOM 686 O O . GLU A 1 89 ? -19.114 -3.974 27.636 1.00 94.25 89 GLU A O 1
ATOM 691 N N . LYS A 1 90 ? -20.333 -5.781 28.171 1.00 93.19 90 LYS A N 1
ATOM 692 C CA . LYS A 1 90 ? -19.300 -6.765 27.815 1.00 93.19 90 LYS A CA 1
ATOM 693 C C . LYS A 1 90 ? -18.992 -6.783 26.315 1.00 93.19 90 LYS A C 1
ATOM 695 O O . LYS A 1 90 ? -17.817 -6.761 25.936 1.00 93.19 90 LYS A O 1
ATOM 700 N N . CYS A 1 91 ? -20.013 -6.746 25.453 1.00 94.44 91 CYS A N 1
ATOM 701 C CA . CYS A 1 91 ? -19.834 -6.615 24.002 1.00 94.44 91 CYS A CA 1
ATOM 702 C C . CYS A 1 91 ? -18.996 -5.379 23.658 1.00 94.44 91 CYS A C 1
ATOM 704 O O . CYS A 1 91 ? -18.063 -5.454 22.860 1.00 94.44 91 CYS A O 1
ATOM 706 N N . ARG A 1 92 ? -19.303 -4.243 24.290 1.00 94.81 92 ARG A N 1
ATOM 707 C CA . ARG A 1 92 ? -18.621 -2.969 24.063 1.00 94.81 92 ARG A CA 1
ATOM 708 C C . ARG A 1 92 ? -17.170 -2.992 24.547 1.00 94.81 92 ARG A C 1
ATOM 710 O O . ARG A 1 92 ? -16.249 -2.738 23.773 1.00 94.81 92 ARG A O 1
ATOM 717 N N . THR A 1 93 ? -16.972 -3.298 25.826 1.00 94.50 93 THR A N 1
ATOM 718 C CA . THR A 1 93 ? -15.681 -3.142 26.518 1.00 94.50 93 THR A CA 1
ATOM 719 C C . THR A 1 93 ? -14.690 -4.261 26.226 1.00 94.50 93 THR A C 1
ATOM 721 O O . THR A 1 93 ? -13.488 -4.034 26.310 1.00 94.50 93 THR A O 1
ATOM 724 N N . THR A 1 94 ? -15.171 -5.453 25.868 1.00 94.31 94 THR A N 1
ATOM 725 C CA . THR A 1 94 ? -14.315 -6.620 25.619 1.00 94.31 94 THR A CA 1
ATOM 726 C C . THR A 1 94 ? -14.264 -6.962 24.136 1.00 94.31 94 THR A C 1
ATOM 728 O O . THR A 1 94 ? -13.193 -6.912 23.535 1.00 94.31 94 THR A O 1
ATOM 731 N N . VAL A 1 95 ? -15.409 -7.286 23.523 1.00 95.25 95 VAL A N 1
ATOM 732 C CA . VAL A 1 95 ? -15.442 -7.817 22.149 1.00 95.25 95 VAL A CA 1
ATOM 733 C C . VAL A 1 95 ? -15.060 -6.742 21.132 1.00 95.25 95 VAL A C 1
ATOM 735 O O . VAL A 1 95 ? -14.065 -6.886 20.427 1.00 95.25 95 VAL A O 1
ATOM 738 N N . ILE A 1 96 ? -15.811 -5.639 21.082 1.00 96.12 96 ILE A N 1
ATOM 739 C CA . ILE A 1 96 ? -15.587 -4.575 20.096 1.00 96.12 96 ILE A CA 1
ATOM 740 C C . ILE A 1 96 ? -14.255 -3.870 20.356 1.00 96.12 96 ILE A C 1
ATOM 742 O O . ILE A 1 96 ? -13.490 -3.661 19.414 1.00 96.12 96 ILE A O 1
ATOM 746 N N . SER A 1 97 ? -13.952 -3.538 21.616 1.00 96.50 97 SER A N 1
ATOM 747 C CA . SER A 1 97 ? -12.674 -2.908 21.973 1.00 96.50 97 SER A CA 1
ATOM 748 C C . SER A 1 97 ? -11.477 -3.780 21.578 1.00 96.50 97 SER A C 1
ATOM 750 O O . SER A 1 97 ? -10.564 -3.296 20.908 1.00 96.50 97 SER A O 1
ATOM 752 N N . GLY A 1 98 ? -11.504 -5.077 21.904 1.00 95.62 98 GLY A N 1
ATOM 753 C CA . GLY A 1 98 ? -10.429 -6.007 21.548 1.00 95.62 98 GLY A CA 1
ATOM 754 C C . GLY A 1 98 ? -10.264 -6.183 20.035 1.00 95.62 98 GLY A C 1
ATOM 755 O O . GLY A 1 98 ? -9.139 -6.216 19.530 1.00 95.62 98 GLY A O 1
ATOM 756 N N . SER A 1 99 ? -11.366 -6.222 19.282 1.00 96.06 99 SER A N 1
ATOM 757 C CA . SER A 1 99 ? -11.292 -6.278 17.818 1.00 96.06 99 SER A CA 1
ATOM 758 C C . SER A 1 99 ? -10.761 -4.982 17.210 1.00 96.06 99 SER A C 1
ATOM 760 O O . SER A 1 99 ? -9.959 -5.034 16.282 1.00 96.06 99 SER A O 1
ATOM 762 N N . ILE A 1 100 ? -11.121 -3.807 17.739 1.00 97.44 100 ILE A N 1
ATOM 763 C CA . ILE A 1 100 ? -10.540 -2.525 17.300 1.00 97.44 100 ILE A CA 1
ATOM 764 C C . ILE A 1 100 ? -9.014 -2.539 17.451 1.00 97.44 100 ILE A C 1
ATOM 766 O O . ILE A 1 100 ? -8.300 -2.148 16.523 1.00 97.44 100 ILE A O 1
ATOM 770 N N . GLU A 1 101 ? -8.512 -2.982 18.603 1.00 96.75 101 GLU A N 1
ATOM 771 C CA . GLU A 1 101 ? -7.074 -3.100 18.856 1.00 96.75 101 GLU A CA 1
ATOM 772 C C . GLU A 1 101 ? -6.414 -4.074 17.876 1.00 96.75 101 GLU A C 1
ATOM 774 O O . GLU A 1 101 ? -5.397 -3.741 17.265 1.00 96.75 101 GLU A O 1
ATOM 779 N N . THR A 1 102 ? -7.037 -5.229 17.641 1.00 96.31 102 THR A N 1
ATOM 780 C CA . THR A 1 102 ? -6.510 -6.262 16.741 1.00 96.31 102 THR A CA 1
ATOM 781 C C . THR A 1 102 ? -6.491 -5.807 15.280 1.00 96.31 102 THR A C 1
ATOM 783 O O . THR A 1 102 ? -5.476 -5.965 14.592 1.00 96.31 102 THR A O 1
ATOM 786 N N . PHE A 1 103 ? -7.556 -5.152 14.804 1.00 97.31 103 PHE A N 1
ATOM 787 C CA . PHE A 1 103 ? -7.586 -4.547 13.472 1.00 97.31 103 PHE A CA 1
ATOM 788 C C . PHE A 1 103 ? -6.485 -3.495 13.308 1.00 97.31 103 PHE A C 1
ATOM 790 O O . PHE A 1 103 ? -5.823 -3.469 12.271 1.00 97.31 103 PHE A O 1
ATOM 797 N N . ARG A 1 104 ? -6.251 -2.646 14.317 1.00 96.44 104 ARG A N 1
ATOM 798 C CA . ARG A 1 104 ? -5.193 -1.622 14.277 1.00 96.44 104 ARG A CA 1
ATOM 799 C C . ARG A 1 104 ? -3.788 -2.220 14.300 1.00 96.44 104 ARG A C 1
ATOM 801 O O . ARG A 1 104 ? -2.927 -1.726 13.581 1.00 96.44 104 ARG A O 1
ATOM 808 N N . ALA A 1 105 ? -3.554 -3.246 15.115 1.00 95.62 105 ALA A N 1
ATOM 809 C CA . ALA A 1 105 ? -2.223 -3.806 15.333 1.00 95.62 105 ALA A CA 1
ATOM 810 C C . ALA A 1 105 ? -1.794 -4.797 14.241 1.00 95.62 105 ALA A C 1
ATOM 812 O O . ALA A 1 105 ? -0.634 -4.796 13.843 1.00 95.62 105 ALA A O 1
ATOM 813 N N . ASN A 1 106 ? -2.720 -5.622 13.743 1.00 94.75 106 ASN A N 1
ATOM 814 C CA . ASN A 1 106 ? -2.380 -6.760 12.883 1.00 94.75 106 ASN A CA 1
ATOM 815 C C . ASN A 1 106 ? -2.901 -6.602 11.452 1.00 94.75 106 ASN A C 1
ATOM 817 O O . ASN A 1 106 ? -2.202 -6.923 10.492 1.00 94.75 106 ASN A O 1
ATOM 821 N N . VAL A 1 107 ? -4.131 -6.108 11.288 1.00 96.12 107 VAL A N 1
ATOM 822 C CA . VAL A 1 107 ? -4.790 -6.068 9.973 1.00 96.12 107 VAL A CA 1
ATOM 823 C C . VAL A 1 107 ? -4.398 -4.813 9.196 1.00 96.12 107 VAL A C 1
ATOM 825 O O . VAL A 1 107 ? -3.991 -4.913 8.037 1.00 96.12 107 VAL A O 1
ATOM 828 N N . ALA A 1 108 ? -4.466 -3.636 9.817 1.00 93.88 108 ALA A N 1
ATOM 829 C CA . ALA A 1 108 ? -4.139 -2.362 9.181 1.00 93.88 108 ALA A CA 1
ATOM 830 C C . ALA A 1 108 ? -2.701 -2.312 8.620 1.00 93.88 108 ALA A C 1
ATOM 832 O O . ALA A 1 108 ? -2.562 -1.995 7.438 1.00 93.88 108 ALA A O 1
ATOM 833 N N . PRO A 1 109 ? -1.644 -2.694 9.368 1.00 94.69 109 PRO A N 1
ATOM 834 C CA . PRO A 1 109 ? -0.273 -2.640 8.859 1.00 94.69 109 PRO A CA 1
ATOM 835 C C . PRO A 1 109 ? 0.127 -3.856 8.009 1.00 94.69 109 PRO A C 1
ATOM 837 O O . PRO A 1 109 ? 1.266 -3.941 7.556 1.00 94.69 109 PRO A O 1
ATOM 840 N N . SER A 1 110 ? -0.776 -4.815 7.759 1.00 95.75 110 SER A N 1
ATOM 841 C CA . SER A 1 110 ? -0.431 -6.064 7.051 1.00 95.75 110 SER A CA 1
ATOM 842 C C . SER A 1 110 ? 0.132 -5.857 5.637 1.00 95.75 110 SER A C 1
ATOM 844 O O . SER A 1 110 ? 0.835 -6.726 5.124 1.00 95.75 110 SER A O 1
ATOM 846 N N . LEU A 1 111 ? -0.136 -4.704 5.012 1.00 96.06 111 LEU A N 1
ATOM 847 C CA . LEU A 1 111 ? 0.409 -4.321 3.706 1.00 96.06 111 LEU A CA 1
ATOM 848 C C . LEU A 1 111 ? 1.485 -3.225 3.775 1.00 96.06 111 LEU A C 1
ATOM 850 O O . LEU A 1 111 ? 1.946 -2.774 2.726 1.00 96.06 111 LEU A O 1
ATOM 854 N N . SER A 1 112 ? 1.945 -2.820 4.963 1.00 93.88 112 SER A N 1
ATOM 855 C CA . SER A 1 112 ? 2.965 -1.770 5.102 1.00 93.88 112 SER A CA 1
ATOM 856 C C . SER A 1 112 ? 4.287 -2.150 4.429 1.00 93.88 112 SER A C 1
ATOM 858 O O . SER A 1 112 ? 4.849 -1.342 3.699 1.00 93.88 112 SER A O 1
ATOM 860 N N . ALA A 1 113 ? 4.725 -3.408 4.538 1.00 93.50 113 ALA A N 1
ATOM 861 C CA . ALA A 1 113 ? 5.910 -3.882 3.813 1.00 93.50 113 ALA A CA 1
ATOM 862 C C . ALA A 1 113 ? 5.744 -3.772 2.283 1.00 93.50 113 ALA A C 1
ATOM 864 O O . ALA A 1 113 ? 6.683 -3.442 1.560 1.00 93.50 113 ALA A O 1
ATOM 865 N N . LEU A 1 114 ? 4.530 -3.998 1.765 1.00 94.94 114 LEU A N 1
ATOM 866 C CA . LEU A 1 114 ? 4.258 -3.855 0.334 1.00 94.94 114 LEU A CA 1
ATOM 867 C C . LEU A 1 114 ? 4.365 -2.389 -0.113 1.00 94.94 114 LEU A C 1
ATOM 869 O O . LEU A 1 114 ? 4.850 -2.115 -1.211 1.00 94.94 114 LEU A O 1
ATOM 873 N N . LYS A 1 115 ? 3.955 -1.451 0.748 1.00 94.69 115 LYS A N 1
ATOM 874 C CA . LYS A 1 115 ? 4.117 -0.007 0.539 1.00 94.69 115 LYS A CA 1
ATOM 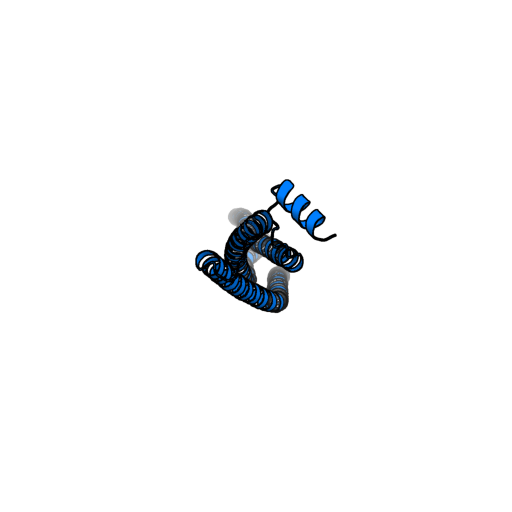875 C C . LYS A 1 115 ? 5.591 0.387 0.433 1.00 94.69 115 LYS A C 1
ATOM 877 O O . LYS A 1 115 ? 5.955 1.082 -0.511 1.00 94.69 115 LYS A O 1
ATOM 882 N N . GLU A 1 116 ? 6.438 -0.120 1.327 1.00 95.12 116 GLU A N 1
ATOM 883 C CA . GLU A 1 116 ? 7.887 0.130 1.307 1.00 95.12 116 GLU A CA 1
ATOM 884 C C . GLU A 1 116 ? 8.538 -0.366 0.004 1.00 95.12 116 GLU A C 1
ATOM 886 O O . GLU A 1 116 ? 9.342 0.341 -0.609 1.00 95.12 116 GLU A O 1
ATOM 891 N N . HIS A 1 117 ? 8.145 -1.549 -0.484 1.00 95.62 117 HIS A N 1
ATOM 892 C CA . HIS A 1 117 ? 8.618 -2.055 -1.776 1.00 95.62 117 HIS A CA 1
ATOM 893 C C . HIS A 1 117 ? 8.162 -1.184 -2.959 1.00 95.62 117 HIS A C 1
ATOM 895 O O . HIS A 1 117 ? 8.945 -0.949 -3.886 1.00 95.62 117 HIS A O 1
ATOM 901 N N . CYS A 1 118 ? 6.927 -0.673 -2.935 1.00 96.12 118 CYS A N 1
ATOM 902 C CA . CYS A 1 118 ? 6.446 0.278 -3.938 1.00 96.12 118 CYS A CA 1
ATOM 903 C C . CYS A 1 118 ? 7.269 1.577 -3.930 1.00 96.12 118 CYS A C 1
ATOM 905 O O . CYS A 1 118 ? 7.671 2.055 -4.991 1.00 96.12 118 CYS A O 1
ATOM 907 N N . GLU A 1 119 ? 7.557 2.131 -2.751 1.00 96.31 119 GLU A N 1
ATOM 908 C CA . GLU A 1 119 ? 8.363 3.349 -2.595 1.00 96.31 119 GLU A CA 1
ATOM 909 C C . GLU A 1 119 ? 9.811 3.151 -3.064 1.00 96.31 119 GLU A C 1
ATOM 911 O O . GLU A 1 119 ? 10.387 4.033 -3.708 1.00 96.31 119 GLU A O 1
ATOM 916 N N . LEU A 1 120 ? 10.400 1.980 -2.798 1.00 96.94 120 LEU A N 1
ATOM 917 C CA . LEU A 1 120 ? 11.703 1.599 -3.342 1.00 96.94 120 LEU A CA 1
ATOM 918 C C . LEU A 1 120 ? 11.680 1.570 -4.876 1.00 96.94 120 LEU A C 1
ATOM 920 O O . LEU A 1 120 ? 12.549 2.169 -5.512 1.00 96.94 120 LEU A O 1
ATOM 924 N N . CYS A 1 121 ? 10.676 0.923 -5.473 1.00 97.69 121 CYS A N 1
ATOM 925 C CA . CYS A 1 121 ? 10.523 0.873 -6.925 1.00 97.69 121 CYS A CA 1
ATOM 926 C C . CYS A 1 121 ? 10.341 2.274 -7.530 1.00 97.69 121 CYS A C 1
ATOM 928 O O . CYS A 1 121 ? 10.937 2.570 -8.564 1.00 97.69 121 CYS A O 1
ATOM 930 N N . GLU A 1 122 ? 9.571 3.160 -6.893 1.00 97.19 122 GLU A N 1
ATOM 931 C CA . GLU A 1 122 ? 9.389 4.543 -7.354 1.00 97.19 122 GLU A CA 1
ATOM 932 C C . GLU A 1 122 ? 10.702 5.340 -7.299 1.00 97.19 122 GLU A C 1
ATOM 934 O O . GLU A 1 122 ? 11.034 6.088 -8.222 1.00 97.19 122 GLU A O 1
ATOM 939 N N . ARG A 1 123 ? 11.508 5.152 -6.249 1.00 97.88 123 ARG A N 1
ATOM 940 C CA . ARG A 1 123 ? 12.835 5.774 -6.146 1.00 97.88 123 ARG A CA 1
ATOM 941 C C . ARG A 1 123 ? 13.763 5.308 -7.267 1.00 97.88 123 ARG A C 1
ATOM 943 O O . ARG A 1 123 ? 14.338 6.140 -7.966 1.00 97.88 123 ARG A O 1
ATOM 950 N N . LEU A 1 124 ? 13.842 3.995 -7.489 1.00 97.94 124 LEU A N 1
ATOM 951 C CA . LEU A 1 124 ? 14.654 3.397 -8.552 1.00 97.94 124 LEU A CA 1
ATOM 952 C C . LEU A 1 124 ? 14.166 3.795 -9.949 1.00 97.94 124 LEU A C 1
ATOM 954 O O . LEU A 1 124 ? 14.980 4.033 -10.838 1.00 97.94 124 LEU A O 1
ATOM 958 N N . HIS A 1 125 ? 12.853 3.940 -10.141 1.00 97.12 125 HIS A N 1
ATOM 959 C CA . HIS A 1 125 ? 12.282 4.490 -11.369 1.00 97.12 125 HIS A CA 1
ATOM 960 C C . HIS A 1 125 ? 12.820 5.901 -11.644 1.00 97.12 125 HIS A C 1
ATOM 962 O O . HIS A 1 125 ? 13.290 6.171 -1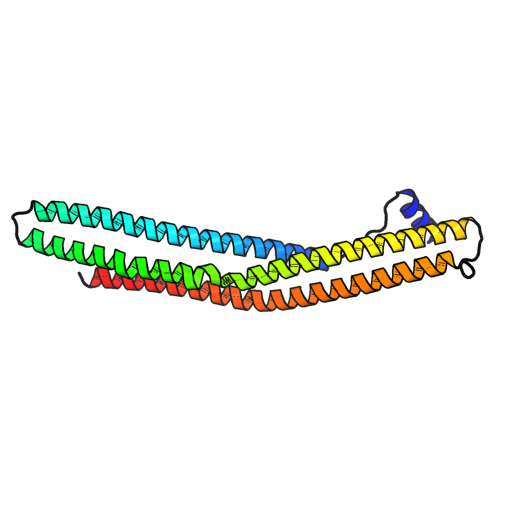2.749 1.00 97.12 125 HIS A O 1
ATOM 968 N N . ASN A 1 126 ? 12.799 6.781 -10.639 1.00 96.88 126 ASN A N 1
ATOM 969 C CA . ASN A 1 126 ? 13.290 8.154 -10.765 1.00 96.88 126 ASN A CA 1
ATOM 970 C C . ASN A 1 126 ? 14.806 8.216 -11.019 1.00 96.88 126 ASN A C 1
ATOM 972 O O . ASN A 1 126 ? 15.272 9.048 -11.798 1.00 96.88 126 ASN A O 1
ATOM 976 N N . GLU A 1 127 ? 15.589 7.335 -10.396 1.00 97.69 127 GLU A N 1
ATOM 977 C CA . GLU A 1 127 ? 17.030 7.217 -10.657 1.00 97.69 127 GLU A CA 1
ATOM 978 C C . GLU A 1 127 ? 17.319 6.718 -12.077 1.00 97.69 127 GLU A C 1
ATOM 980 O O . GLU A 1 127 ? 18.143 7.303 -12.782 1.00 97.69 127 GLU A O 1
ATOM 985 N N . ARG A 1 128 ? 16.597 5.686 -12.530 1.00 96.44 128 ARG A N 1
ATOM 986 C CA . ARG A 1 128 ? 16.678 5.180 -13.904 1.00 96.44 128 ARG A CA 1
ATOM 987 C C . ARG A 1 128 ? 16.284 6.256 -14.916 1.00 96.44 128 ARG A C 1
ATOM 989 O O . ARG A 1 128 ? 16.958 6.379 -15.930 1.00 96.44 128 ARG A O 1
ATOM 996 N N . ALA A 1 129 ? 15.234 7.038 -14.656 1.00 94.56 129 ALA A N 1
ATOM 997 C CA . ALA A 1 129 ? 14.807 8.129 -15.535 1.00 94.56 129 ALA A CA 1
ATOM 998 C C . ALA A 1 129 ? 15.919 9.176 -15.720 1.00 94.56 129 ALA A C 1
ATOM 1000 O O . ALA A 1 129 ? 16.271 9.498 -16.850 1.00 94.56 129 ALA A O 1
ATOM 1001 N N . LYS A 1 130 ? 16.564 9.605 -14.626 1.00 95.38 130 LYS A N 1
ATOM 1002 C CA . LYS A 1 130 ? 17.726 10.512 -14.688 1.00 95.38 130 LYS A CA 1
ATOM 1003 C C . LYS A 1 130 ? 18.896 9.913 -15.473 1.00 95.38 130 LYS A C 1
ATOM 1005 O O . LYS A 1 130 ? 19.565 10.629 -16.214 1.00 95.38 130 LYS A O 1
ATOM 1010 N N . ALA A 1 131 ? 19.154 8.614 -15.312 1.00 95.81 131 ALA A N 1
ATOM 1011 C CA . ALA A 1 131 ? 20.216 7.929 -16.044 1.00 95.81 131 ALA A CA 1
ATOM 1012 C C . ALA A 1 131 ? 19.912 7.834 -17.552 1.00 95.81 131 ALA A C 1
ATOM 1014 O O . ALA A 1 131 ? 20.805 8.065 -18.365 1.00 95.81 131 ALA A O 1
ATOM 1015 N N . VAL A 1 132 ? 18.652 7.570 -17.926 1.00 94.56 132 VAL A N 1
ATOM 1016 C CA . VAL A 1 132 ? 18.191 7.611 -19.324 1.00 94.56 132 VAL A CA 1
ATOM 1017 C C . VAL A 1 132 ? 18.357 9.005 -19.915 1.00 94.56 132 VAL A C 1
ATOM 1019 O O . VAL A 1 132 ? 18.920 9.126 -20.997 1.00 94.56 132 VAL A O 1
ATOM 1022 N N . ASP A 1 133 ? 17.920 10.050 -19.209 1.00 93.38 133 ASP A N 1
ATOM 1023 C CA . ASP A 1 133 ? 18.023 11.429 -19.696 1.00 93.38 133 ASP A CA 1
ATOM 1024 C C . ASP A 1 133 ? 19.486 11.831 -19.947 1.00 93.38 133 ASP A C 1
ATOM 1026 O O . ASP A 1 133 ? 19.802 12.475 -20.951 1.00 93.38 133 ASP A O 1
ATOM 1030 N N . LEU A 1 134 ? 20.401 11.414 -19.064 1.00 94.38 134 LEU A N 1
ATOM 1031 C CA . LEU A 1 134 ? 21.833 11.663 -19.221 1.00 94.38 134 LEU A CA 1
ATOM 1032 C C . LEU A 1 134 ? 22.430 10.892 -20.408 1.00 94.38 134 LEU A C 1
ATOM 1034 O O . LEU A 1 134 ? 23.238 11.442 -21.162 1.00 94.38 134 LEU A O 1
ATOM 1038 N N . TYR A 1 135 ? 22.031 9.632 -20.591 1.00 95.38 135 TYR A N 1
ATOM 1039 C CA . TYR A 1 135 ? 22.444 8.832 -21.741 1.00 95.38 135 TYR A CA 1
ATOM 1040 C C . TYR A 1 135 ? 21.932 9.431 -23.057 1.00 95.38 135 TYR A C 1
ATOM 1042 O O . TYR A 1 135 ? 22.724 9.633 -23.979 1.00 95.38 135 TYR A O 1
ATOM 1050 N N . ASP A 1 136 ? 20.646 9.778 -23.130 1.00 93.50 136 ASP A N 1
ATOM 1051 C CA . ASP A 1 136 ? 20.021 10.392 -24.303 1.00 93.50 136 ASP A CA 1
ATOM 1052 C C . ASP A 1 136 ? 20.697 11.728 -24.649 1.00 93.50 136 ASP A C 1
ATOM 1054 O O . ASP A 1 136 ? 21.019 11.973 -25.812 1.00 93.50 136 ASP A O 1
ATOM 1058 N N . TYR A 1 137 ? 21.025 12.548 -23.643 1.00 93.25 137 TYR A N 1
ATOM 1059 C CA . TYR A 1 137 ? 21.791 13.780 -23.837 1.00 93.25 137 TYR A CA 1
ATOM 1060 C C . TYR A 1 137 ? 23.154 13.521 -24.494 1.00 93.25 137 TYR A C 1
ATOM 1062 O O . TYR A 1 137 ? 23.496 14.153 -25.497 1.00 93.25 137 TYR A O 1
ATOM 1070 N N . HIS A 1 138 ? 23.952 12.595 -23.954 1.00 93.62 138 HIS A N 1
ATOM 1071 C CA . HIS A 1 138 ? 25.268 12.307 -24.524 1.00 93.62 138 HIS A CA 1
ATOM 1072 C C . HIS A 1 138 ? 25.179 11.631 -25.895 1.00 93.62 138 HIS A C 1
ATOM 1074 O O . HIS A 1 138 ? 26.012 11.911 -26.760 1.00 93.62 138 HIS A O 1
ATOM 1080 N N . ARG A 1 139 ? 24.157 10.799 -26.129 1.00 92.75 139 ARG A N 1
ATOM 1081 C CA . ARG A 1 139 ? 23.876 10.216 -27.445 1.00 92.75 139 ARG A CA 1
ATOM 1082 C C . ARG A 1 139 ? 23.611 11.307 -28.480 1.00 92.75 139 ARG A C 1
ATOM 1084 O O . ARG A 1 139 ? 24.262 11.306 -29.521 1.00 92.75 139 ARG A O 1
ATOM 1091 N N . ASP A 1 140 ? 22.754 12.273 -28.163 1.00 91.81 140 ASP A N 1
ATOM 1092 C CA . ASP A 1 140 ? 22.446 13.398 -29.050 1.00 91.81 140 ASP A CA 1
ATOM 1093 C C . ASP A 1 140 ? 23.674 14.285 -29.317 1.00 91.81 140 ASP A C 1
ATOM 1095 O O . ASP A 1 140 ? 23.868 14.778 -30.431 1.00 91.81 140 ASP A O 1
ATOM 1099 N N . VAL A 1 141 ? 24.521 14.518 -28.306 1.00 91.38 141 VAL A N 1
ATOM 1100 C CA . VAL A 1 141 ? 25.772 15.282 -28.467 1.00 91.38 141 VAL A CA 1
ATOM 1101 C C . VAL A 1 141 ? 26.724 14.575 -29.432 1.00 91.38 141 VAL A C 1
ATOM 1103 O O . VAL A 1 141 ? 27.300 15.230 -30.307 1.00 91.38 141 VAL A O 1
ATOM 1106 N N . VAL A 1 142 ? 26.885 13.257 -29.290 1.00 90.94 142 VAL A N 1
ATOM 1107 C CA . VAL A 1 142 ? 27.721 12.444 -30.181 1.00 90.94 142 VAL A CA 1
ATOM 1108 C C . VAL A 1 142 ? 27.151 12.449 -31.601 1.00 90.94 142 VAL A C 1
ATOM 1110 O O . VAL A 1 142 ? 27.880 12.807 -32.525 1.00 90.94 142 VAL A O 1
ATOM 1113 N N . GLU A 1 143 ? 25.852 12.194 -31.774 1.00 90.19 143 GLU A N 1
ATOM 1114 C CA . GLU A 1 143 ? 25.188 12.190 -33.087 1.00 90.19 143 GLU A CA 1
ATOM 1115 C C . GLU A 1 143 ? 25.336 13.546 -33.800 1.00 90.19 143 GLU A C 1
ATOM 1117 O O . GLU A 1 143 ? 25.713 13.613 -34.972 1.00 90.19 143 GLU A O 1
ATOM 1122 N N . LYS A 1 144 ? 25.143 14.665 -33.086 1.00 89.38 144 LYS A N 1
ATOM 1123 C CA . LYS A 1 144 ? 25.358 16.009 -33.650 1.00 89.38 144 LYS A CA 1
ATOM 1124 C C . LYS A 1 144 ? 26.800 16.217 -34.112 1.00 89.38 144 LYS A C 1
ATOM 1126 O O . LYS A 1 144 ? 27.012 16.826 -35.163 1.00 89.38 144 LYS A O 1
ATOM 1131 N N . LYS A 1 145 ? 27.796 15.737 -33.357 1.00 87.44 145 LYS A N 1
ATOM 1132 C CA . LYS A 1 145 ? 29.207 15.821 -33.770 1.00 87.44 145 LYS A CA 1
ATOM 1133 C C . LYS A 1 145 ? 29.471 14.955 -35.001 1.00 87.44 145 LYS A C 1
ATOM 1135 O O . LYS A 1 145 ? 30.090 15.444 -35.942 1.00 87.44 145 LYS A O 1
ATOM 1140 N N . GLU A 1 146 ? 28.967 13.727 -35.040 1.00 88.56 146 GLU A N 1
ATOM 1141 C CA . GLU A 1 146 ? 29.113 12.829 -36.192 1.00 88.56 146 GLU A CA 1
ATOM 1142 C C . GLU A 1 146 ? 28.523 13.451 -37.466 1.00 88.56 146 GLU A C 1
ATOM 1144 O O . GLU A 1 146 ? 29.203 13.528 -38.493 1.00 88.56 146 GLU A O 1
ATOM 1149 N N . VAL A 1 147 ? 27.309 14.008 -37.383 1.00 87.94 147 VAL A N 1
ATOM 1150 C CA . VAL A 1 147 ? 26.658 14.718 -38.496 1.00 87.94 147 VAL A CA 1
ATOM 1151 C C . VAL A 1 147 ? 27.483 15.929 -38.947 1.00 87.94 147 VAL A C 1
ATOM 1153 O O . VAL A 1 147 ? 27.703 16.123 -40.146 1.00 87.94 147 VAL A O 1
ATOM 1156 N N . GLN A 1 148 ? 27.995 16.734 -38.010 1.00 86.81 148 GLN A N 1
ATOM 1157 C CA . GLN A 1 148 ? 28.825 17.898 -38.338 1.00 86.81 148 GLN A CA 1
ATOM 1158 C C . GLN A 1 148 ? 30.130 17.511 -39.043 1.00 86.81 148 GLN A C 1
ATOM 1160 O O . GLN A 1 148 ? 30.519 18.174 -40.006 1.00 86.81 148 GLN A O 1
ATOM 1165 N N . TYR A 1 149 ? 30.815 16.460 -38.597 1.00 85.44 149 TYR A N 1
ATOM 1166 C CA . TYR A 1 149 ? 32.062 16.008 -39.222 1.00 85.44 149 TYR A CA 1
ATOM 1167 C C . TYR A 1 149 ? 31.817 15.389 -40.598 1.00 85.44 149 TYR A C 1
ATOM 1169 O O . TYR A 1 149 ? 32.514 15.749 -41.550 1.00 85.44 149 TYR A O 1
ATOM 1177 N N . ALA A 1 150 ? 30.777 14.560 -40.728 1.00 85.19 150 ALA A N 1
ATOM 1178 C CA . ALA A 1 150 ? 30.358 13.992 -42.004 1.00 85.19 150 ALA A CA 1
ATOM 1179 C C . ALA A 1 150 ? 30.023 15.088 -43.029 1.00 85.19 150 ALA A C 1
ATOM 1181 O O . ALA A 1 150 ? 30.444 14.998 -44.181 1.00 85.19 150 ALA A O 1
ATOM 1182 N N . SER A 1 151 ? 29.343 16.164 -42.608 1.00 87.31 151 SER A N 1
ATOM 1183 C CA . SER A 1 151 ? 29.022 17.302 -43.487 1.00 87.31 151 SER A CA 1
ATOM 1184 C C . SER A 1 151 ? 30.254 18.078 -43.973 1.00 87.31 151 SER A C 1
ATOM 1186 O O . SER A 1 151 ? 30.225 18.665 -45.050 1.00 87.31 151 SER A O 1
ATOM 1188 N N . LYS A 1 152 ? 31.351 18.061 -43.203 1.00 87.06 152 LYS A N 1
ATOM 1189 C CA . LYS A 1 152 ? 32.618 18.736 -43.531 1.00 87.06 152 LYS A CA 1
ATOM 1190 C C . LYS A 1 152 ? 33.627 17.822 -44.233 1.00 87.06 152 LYS A C 1
ATOM 1192 O O . LYS A 1 152 ? 34.737 18.274 -44.498 1.00 87.06 152 LYS A O 1
ATOM 1197 N N . GLY A 1 153 ? 33.291 16.551 -44.469 1.00 81.56 153 GLY A N 1
ATOM 1198 C CA . GLY A 1 153 ? 34.218 15.562 -45.029 1.00 81.56 153 GLY A CA 1
ATOM 1199 C C . GLY A 1 153 ? 35.450 15.301 -44.152 1.00 81.56 153 GLY A C 1
ATOM 1200 O O . GLY A 1 153 ? 36.497 14.926 -44.671 1.00 81.56 153 GLY A O 1
ATOM 1201 N N . LYS A 1 154 ? 35.361 15.543 -42.837 1.00 80.00 154 LYS A N 1
ATOM 1202 C CA . LYS A 1 154 ? 36.476 15.347 -41.898 1.00 80.00 154 LYS A CA 1
ATOM 1203 C C . LYS A 1 154 ? 36.408 13.961 -41.267 1.00 80.00 154 LYS A C 1
ATOM 1205 O O . LYS A 1 154 ? 35.332 13.531 -40.858 1.00 80.00 154 LYS A O 1
ATOM 1210 N N . LEU A 1 155 ? 37.562 13.312 -41.118 1.00 78.94 155 LEU A N 1
ATOM 1211 C CA . LEU A 1 155 ? 37.685 12.080 -40.340 1.00 78.94 155 LEU A CA 1
ATOM 1212 C C . LEU A 1 155 ? 37.533 12.382 -38.841 1.00 78.94 155 LEU A C 1
ATOM 1214 O O . LEU A 1 155 ? 38.008 13.407 -38.343 1.00 78.94 155 LEU A O 1
ATOM 1218 N N . LEU A 1 156 ? 36.823 11.502 -38.136 1.00 77.56 156 LEU A N 1
ATOM 1219 C CA . LEU A 1 156 ? 36.535 11.626 -36.704 1.00 77.56 156 LEU A CA 1
ATOM 1220 C C . LEU A 1 156 ? 37.677 11.096 -35.821 1.00 77.56 156 LEU A C 1
ATOM 1222 O O . LEU A 1 156 ? 37.827 11.558 -34.687 1.00 77.56 156 LEU A O 1
ATOM 1226 N N . ASP A 1 157 ? 38.487 10.176 -36.346 1.00 74.88 157 ASP A N 1
ATOM 1227 C CA . ASP A 1 157 ? 39.435 9.358 -35.574 1.00 74.88 157 ASP A CA 1
ATOM 1228 C C . ASP A 1 157 ? 40.522 10.168 -34.847 1.00 74.88 157 ASP A C 1
ATOM 1230 O O . ASP A 1 157 ? 40.969 9.784 -33.759 1.00 74.88 157 ASP A O 1
ATOM 1234 N N . ASP A 1 158 ? 40.874 11.344 -35.371 1.00 72.38 158 ASP A N 1
ATOM 1235 C CA . ASP A 1 158 ? 41.912 12.211 -34.798 1.00 72.38 158 ASP A CA 1
ATOM 1236 C C . ASP A 1 158 ? 41.366 13.247 -33.803 1.00 72.38 158 ASP A C 1
ATOM 1238 O O . ASP A 1 158 ? 42.119 13.959 -33.133 1.00 72.38 158 ASP A O 1
ATOM 1242 N N . SER A 1 159 ? 40.043 13.354 -33.657 1.00 81.88 159 SER A N 1
ATOM 1243 C CA . SER A 1 159 ? 39.445 14.347 -32.767 1.00 81.88 159 SER A CA 1
ATOM 1244 C C . SER A 1 159 ? 39.447 13.866 -31.315 1.00 81.88 159 SER A C 1
ATOM 1246 O O . SER A 1 159 ? 38.564 13.123 -30.881 1.00 81.88 159 SER A O 1
ATOM 1248 N N . LYS A 1 160 ? 40.395 14.367 -30.509 1.00 85.75 160 LYS A N 1
ATOM 1249 C CA . LYS A 1 160 ? 40.421 14.151 -29.046 1.00 85.75 160 LYS A CA 1
ATOM 1250 C C . LYS A 1 160 ? 39.070 14.473 -28.388 1.00 85.75 160 LYS A C 1
ATOM 1252 O O . LYS A 1 160 ? 38.558 13.691 -27.597 1.00 85.75 160 LYS A O 1
ATOM 1257 N N . ARG A 1 161 ? 38.446 15.587 -28.794 1.00 86.19 161 ARG A N 1
ATOM 1258 C CA . ARG A 1 161 ? 37.130 16.023 -28.294 1.00 86.19 161 ARG A CA 1
ATOM 1259 C C . ARG A 1 161 ? 35.977 15.107 -28.702 1.00 86.19 161 ARG A C 1
ATOM 1261 O O . ARG A 1 161 ? 34.917 15.199 -28.099 1.00 86.19 161 ARG A O 1
ATOM 1268 N N . TYR A 1 162 ? 36.111 14.324 -29.770 1.00 88.62 162 TYR A N 1
ATOM 1269 C CA . TYR A 1 162 ? 35.094 13.349 -30.166 1.00 88.62 162 TYR A CA 1
ATOM 1270 C C . TYR A 1 162 ? 35.208 12.083 -29.315 1.00 88.62 162 TYR A C 1
ATOM 1272 O O . TYR A 1 162 ? 34.213 11.662 -28.730 1.00 88.62 162 TYR A O 1
ATOM 1280 N N . LYS A 1 163 ? 36.435 11.567 -29.147 1.00 90.31 163 LYS A N 1
ATOM 1281 C CA . LYS A 1 163 ? 36.735 10.437 -28.252 1.00 90.31 163 LYS A CA 1
ATOM 1282 C C . LYS A 1 163 ? 36.230 10.690 -26.826 1.00 90.31 163 LYS A C 1
ATOM 1284 O O . LYS A 1 163 ? 35.590 9.822 -26.249 1.00 90.31 163 LYS A O 1
ATOM 1289 N N . GLU A 1 164 ? 36.424 11.903 -26.303 1.00 92.94 164 GLU A N 1
ATOM 1290 C CA . GLU A 1 164 ? 35.911 12.301 -24.983 1.00 92.94 164 GLU A CA 1
ATOM 1291 C C . GLU A 1 164 ? 34.373 12.256 -24.870 1.00 92.94 164 GLU A C 1
ATOM 1293 O O . GLU A 1 164 ? 33.864 11.883 -23.816 1.00 92.94 164 GLU A O 1
ATOM 1298 N N . GLU A 1 165 ? 33.607 12.609 -25.914 1.00 93.12 165 GLU A N 1
ATOM 1299 C CA . GLU A 1 165 ? 32.136 12.497 -25.838 1.00 93.12 165 GLU A CA 1
ATOM 1300 C C . GLU A 1 165 ? 31.652 11.061 -25.971 1.00 93.12 165 GLU A C 1
ATOM 1302 O O . GLU A 1 165 ? 30.677 10.706 -25.315 1.00 93.12 165 GLU A O 1
ATOM 1307 N N . ILE A 1 166 ? 32.320 10.239 -26.790 1.00 93.31 166 ILE A N 1
ATOM 1308 C CA . ILE A 1 166 ? 32.012 8.807 -26.866 1.00 93.31 166 ILE A CA 1
ATOM 1309 C C . ILE A 1 166 ? 32.174 8.187 -25.480 1.00 93.31 166 ILE A C 1
ATOM 1311 O O . ILE A 1 166 ? 31.239 7.568 -24.985 1.00 93.31 166 ILE A O 1
ATOM 1315 N N . SER A 1 167 ? 33.305 8.433 -24.811 1.00 94.88 167 SER A N 1
ATOM 1316 C CA . SER A 1 167 ? 33.534 7.927 -23.455 1.00 94.88 167 SER A CA 1
ATOM 1317 C C . SER A 1 167 ? 32.448 8.364 -22.467 1.00 94.88 167 SER A C 1
ATOM 1319 O O . SER A 1 167 ? 32.027 7.563 -21.639 1.00 94.88 167 SER A O 1
ATOM 1321 N N . LYS A 1 168 ? 31.952 9.607 -22.557 1.00 95.88 168 LYS A N 1
ATOM 1322 C CA . LYS A 1 168 ? 30.840 10.078 -21.711 1.00 95.88 168 LYS A CA 1
ATOM 1323 C C . LYS A 1 168 ? 29.515 9.393 -22.040 1.00 95.88 168 LYS A C 1
ATOM 1325 O O . LYS A 1 168 ? 28.789 9.027 -21.122 1.00 95.88 168 LYS A O 1
ATOM 1330 N N . ARG A 1 169 ? 29.198 9.217 -23.327 1.00 95.19 169 ARG A N 1
ATOM 1331 C CA . ARG A 1 169 ? 27.999 8.493 -23.776 1.00 95.19 169 ARG A CA 1
ATOM 1332 C C . ARG A 1 169 ? 28.016 7.054 -23.278 1.00 95.19 169 ARG A C 1
ATOM 1334 O O . ARG A 1 169 ? 27.005 6.598 -22.758 1.00 95.19 169 ARG A O 1
ATOM 1341 N N . ASP A 1 170 ? 29.144 6.372 -23.424 1.00 96.38 170 ASP A N 1
ATOM 1342 C CA . ASP A 1 170 ? 29.280 4.964 -23.051 1.00 96.38 170 ASP A CA 1
ATOM 1343 C C . ASP A 1 170 ? 29.204 4.799 -21.526 1.00 96.38 170 ASP A C 1
ATOM 1345 O O . ASP A 1 170 ? 28.429 3.983 -21.040 1.00 96.38 170 ASP A O 1
ATOM 1349 N N . ALA A 1 171 ? 29.864 5.671 -20.756 1.00 97.50 171 ALA A N 1
ATOM 1350 C CA . ALA A 1 171 ? 29.729 5.681 -19.297 1.00 97.50 171 ALA A CA 1
ATOM 1351 C C . ALA A 1 171 ? 28.285 5.965 -18.831 1.00 97.50 171 ALA A C 1
ATOM 1353 O O . ALA A 1 171 ? 27.800 5.344 -17.883 1.00 97.50 171 ALA A O 1
ATOM 1354 N N . ALA A 1 172 ? 27.575 6.888 -19.491 1.00 96.88 172 ALA A N 1
ATOM 1355 C CA . ALA A 1 172 ? 26.170 7.169 -19.190 1.00 96.88 172 ALA A CA 1
ATOM 1356 C C . ALA A 1 172 ? 25.251 5.995 -19.568 1.00 96.88 172 ALA A C 1
ATOM 1358 O O . ALA A 1 172 ? 24.296 5.706 -18.848 1.00 96.88 172 ALA A O 1
ATOM 1359 N N . HIS A 1 173 ? 25.554 5.297 -20.664 1.00 97.06 173 HIS A N 1
ATOM 1360 C CA . HIS A 1 173 ? 24.849 4.088 -21.077 1.00 97.06 173 HIS A CA 1
ATOM 1361 C C . HIS A 1 173 ? 25.020 2.958 -20.056 1.00 97.06 173 HIS A C 1
ATOM 1363 O O . HIS A 1 173 ? 24.028 2.362 -19.638 1.00 97.06 173 HIS A O 1
ATOM 1369 N N . ASP A 1 174 ? 26.245 2.713 -19.591 1.00 97.81 174 ASP A N 1
ATOM 1370 C CA . ASP A 1 174 ? 26.528 1.699 -18.572 1.00 97.81 174 ASP A CA 1
ATOM 1371 C C . ASP A 1 174 ? 25.818 2.022 -17.248 1.00 97.81 174 ASP A C 1
ATOM 1373 O O . ASP A 1 174 ? 25.212 1.146 -16.628 1.00 97.81 174 ASP A O 1
ATOM 1377 N N . ALA A 1 175 ? 25.808 3.297 -16.842 1.00 97.12 175 ALA A N 1
ATOM 1378 C CA . ALA A 1 175 ? 25.065 3.753 -15.667 1.00 97.12 175 ALA A CA 1
ATOM 1379 C C . ALA A 1 175 ? 23.545 3.560 -15.822 1.00 97.12 175 ALA A C 1
ATOM 1381 O O . ALA A 1 175 ? 22.875 3.130 -14.878 1.00 97.12 175 ALA A O 1
ATOM 1382 N N . TYR A 1 176 ? 22.995 3.836 -17.009 1.00 96.88 176 TYR A N 1
ATOM 1383 C CA . TYR A 1 176 ? 21.599 3.539 -17.328 1.00 96.88 176 TYR A CA 1
ATOM 1384 C C . TYR A 1 176 ? 21.301 2.041 -17.208 1.00 96.88 176 TYR A C 1
ATOM 1386 O O . TYR A 1 176 ? 20.347 1.678 -16.520 1.00 96.88 176 TYR A O 1
ATOM 1394 N N . LEU A 1 177 ? 22.113 1.173 -17.820 1.00 96.56 177 LEU A N 1
ATOM 1395 C CA . LEU A 1 177 ? 21.921 -0.278 -17.756 1.00 96.56 177 LEU A CA 1
ATOM 1396 C C . LEU A 1 177 ? 21.994 -0.804 -16.319 1.00 96.56 177 LEU A C 1
ATOM 1398 O O . LEU A 1 177 ? 21.175 -1.639 -15.932 1.00 96.56 177 LEU A O 1
ATOM 1402 N N . ALA A 1 178 ? 22.910 -0.273 -15.505 1.00 97.94 178 ALA A N 1
ATOM 1403 C CA . ALA A 1 178 ? 22.997 -0.608 -14.088 1.00 97.94 178 ALA A CA 1
ATOM 1404 C C . ALA A 1 178 ? 21.698 -0.254 -13.344 1.00 97.94 178 ALA A C 1
ATOM 1406 O O . ALA A 1 178 ? 21.122 -1.109 -12.669 1.00 97.94 178 ALA A O 1
ATOM 1407 N N . LYS A 1 179 ? 21.177 0.969 -13.524 1.00 97.50 179 LYS A N 1
ATOM 1408 C CA . LYS A 1 179 ? 19.913 1.405 -12.900 1.00 97.50 179 LYS A CA 1
ATOM 1409 C C . LYS A 1 179 ? 18.684 0.685 -13.440 1.00 97.50 179 LYS A C 1
ATOM 1411 O O . LYS A 1 179 ? 17.752 0.408 -12.690 1.00 97.50 179 LYS A O 1
ATOM 1416 N N . HIS A 1 180 ? 18.686 0.338 -14.721 1.00 96.94 180 HIS A N 1
ATOM 1417 C CA . HIS A 1 180 ? 17.654 -0.487 -15.331 1.00 96.94 180 HIS A CA 1
ATOM 1418 C C . HIS A 1 180 ? 17.625 -1.891 -14.700 1.00 96.94 180 HIS A C 1
ATOM 1420 O O . HIS A 1 180 ? 16.565 -2.364 -14.295 1.00 96.94 180 HIS A O 1
ATOM 1426 N N . SER A 1 181 ? 18.789 -2.531 -14.544 1.00 97.44 181 SER A N 1
ATOM 1427 C CA . SER A 1 181 ? 18.895 -3.842 -13.894 1.00 97.44 181 SER A CA 1
ATOM 1428 C C . SER A 1 181 ? 18.507 -3.797 -12.415 1.00 97.44 181 SER A C 1
ATOM 1430 O O . SER A 1 181 ? 17.877 -4.733 -11.924 1.00 97.44 181 SER A O 1
ATOM 1432 N N . GLU A 1 182 ? 18.878 -2.731 -11.702 1.00 97.81 182 GLU A N 1
ATOM 1433 C CA . GLU A 1 182 ? 18.519 -2.527 -10.295 1.00 97.81 182 GLU A CA 1
ATOM 1434 C C . GLU A 1 182 ? 16.997 -2.417 -10.123 1.00 97.81 182 GLU A C 1
ATOM 1436 O O . GLU A 1 182 ? 16.419 -3.109 -9.283 1.00 97.81 182 GLU A O 1
ATOM 1441 N N . TYR A 1 183 ? 16.335 -1.625 -10.976 1.00 98.06 183 TYR A N 1
ATOM 1442 C CA . TYR A 1 183 ? 14.877 -1.516 -10.992 1.00 98.06 183 TYR A CA 1
ATOM 1443 C C . TYR A 1 183 ? 14.202 -2.861 -11.282 1.00 98.06 183 TYR A C 1
ATOM 1445 O O . TYR A 1 183 ? 13.295 -3.250 -10.551 1.00 98.06 183 TYR A O 1
ATOM 1453 N N . ASN A 1 184 ? 14.645 -3.590 -12.313 1.00 97.00 184 ASN A N 1
ATOM 1454 C CA . ASN A 1 184 ? 14.033 -4.874 -12.669 1.00 97.00 184 ASN A CA 1
ATOM 1455 C C . ASN A 1 184 ? 14.143 -5.889 -11.533 1.00 97.00 184 ASN A C 1
ATOM 1457 O O . ASN A 1 184 ? 13.156 -6.538 -11.205 1.00 97.00 184 ASN A O 1
ATOM 1461 N N . LYS A 1 185 ? 15.306 -5.965 -10.878 1.00 97.62 185 LYS A N 1
ATOM 1462 C CA . LYS A 1 185 ? 15.499 -6.840 -9.719 1.00 97.62 185 LYS A CA 1
ATOM 1463 C 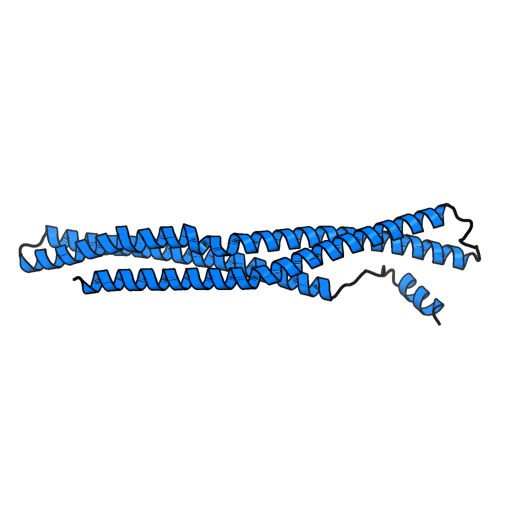C . LYS A 1 185 ? 14.542 -6.485 -8.576 1.00 97.62 185 LYS A C 1
ATOM 1465 O O . LYS A 1 185 ? 13.908 -7.377 -8.020 1.00 97.62 185 LYS A O 1
ATOM 1470 N N . ALA A 1 186 ? 14.420 -5.197 -8.249 1.00 97.12 186 ALA A N 1
ATOM 1471 C CA . ALA A 1 186 ? 13.505 -4.738 -7.205 1.00 97.12 186 ALA A CA 1
ATOM 1472 C C . ALA A 1 186 ? 12.034 -5.004 -7.567 1.00 97.12 186 ALA A C 1
ATOM 1474 O O . ALA A 1 186 ? 11.254 -5.407 -6.708 1.00 97.12 186 ALA A O 1
ATOM 1475 N N . TYR A 1 187 ? 11.663 -4.824 -8.837 1.00 97.06 187 TYR A N 1
ATOM 1476 C CA . TYR A 1 187 ? 10.326 -5.126 -9.339 1.00 97.06 187 TYR A CA 1
ATOM 1477 C C . TYR A 1 187 ? 9.995 -6.619 -9.231 1.00 97.06 187 TYR A C 1
ATOM 1479 O O . TYR A 1 187 ? 8.913 -6.977 -8.769 1.00 97.06 187 TYR A O 1
ATOM 1487 N N . ASP A 1 188 ? 10.917 -7.496 -9.628 1.00 95.56 188 ASP A N 1
ATOM 1488 C CA . ASP A 1 188 ? 10.703 -8.943 -9.585 1.00 95.56 188 ASP A CA 1
ATOM 1489 C C . ASP A 1 188 ? 10.558 -9.432 -8.129 1.00 95.56 188 ASP A C 1
ATOM 1491 O O . ASP A 1 188 ? 9.651 -10.206 -7.812 1.00 95.56 188 ASP A O 1
ATOM 1495 N N . GLU A 1 189 ? 11.382 -8.913 -7.212 1.00 94.75 189 GLU A N 1
ATOM 1496 C CA . GLU A 1 189 ? 11.261 -9.175 -5.771 1.00 94.75 189 GLU A CA 1
ATOM 1497 C C . GLU A 1 189 ? 9.924 -8.673 -5.205 1.00 94.75 189 GLU A C 1
ATOM 1499 O O . GLU A 1 189 ? 9.218 -9.407 -4.505 1.00 94.75 189 GLU A O 1
ATOM 1504 N N . PHE A 1 190 ? 9.535 -7.449 -5.567 1.00 95.19 190 PHE A N 1
ATOM 1505 C CA . PHE A 1 190 ? 8.245 -6.870 -5.211 1.00 95.19 190 PHE A CA 1
ATOM 1506 C C . PHE A 1 190 ? 7.076 -7.740 -5.683 1.00 95.19 190 PHE A C 1
ATOM 1508 O O . PHE A 1 190 ? 6.148 -7.988 -4.915 1.00 95.19 190 PHE A O 1
ATOM 1515 N N . MET A 1 191 ? 7.111 -8.249 -6.915 1.00 94.56 191 MET A N 1
ATOM 1516 C CA . MET A 1 191 ? 6.038 -9.083 -7.460 1.00 94.56 191 MET A CA 1
ATOM 1517 C C . MET A 1 191 ? 5.910 -10.427 -6.737 1.00 94.56 191 MET A C 1
ATOM 1519 O O . MET A 1 191 ? 4.784 -10.872 -6.489 1.00 94.56 191 MET A O 1
ATOM 1523 N N . CYS A 1 192 ? 7.028 -11.035 -6.334 1.00 92.56 192 CYS A N 1
ATOM 1524 C CA . CYS A 1 192 ? 7.025 -12.214 -5.468 1.00 92.56 192 CYS A CA 1
ATOM 1525 C C . CYS A 1 192 ? 6.377 -11.900 -4.110 1.00 92.56 192 CYS A C 1
ATOM 1527 O O . CYS A 1 192 ? 5.454 -12.599 -3.679 1.00 92.56 192 CYS A O 1
ATOM 1529 N N . LYS A 1 193 ? 6.792 -10.803 -3.465 1.00 93.75 193 LYS A N 1
ATOM 1530 C CA . LYS A 1 193 ? 6.266 -10.389 -2.154 1.00 93.75 193 LYS A CA 1
ATOM 1531 C C . LYS A 1 193 ? 4.806 -9.958 -2.193 1.00 93.75 193 LYS A C 1
ATOM 1533 O O . LYS A 1 193 ? 4.059 -10.244 -1.261 1.00 93.75 193 LYS A O 1
ATOM 1538 N N . LYS A 1 194 ? 4.357 -9.351 -3.291 1.00 95.00 194 LYS A N 1
ATOM 1539 C CA . LYS A 1 194 ? 2.964 -8.947 -3.507 1.00 95.00 194 LYS A CA 1
ATOM 1540 C C . LYS A 1 194 ? 1.999 -10.105 -3.285 1.00 95.00 194 LYS A C 1
ATOM 1542 O O . LYS A 1 194 ? 1.018 -9.941 -2.566 1.00 95.00 194 LYS A O 1
ATOM 1547 N N . SER A 1 195 ? 2.250 -11.263 -3.897 1.00 91.56 195 SER A N 1
ATOM 1548 C CA . SER A 1 195 ? 1.343 -12.414 -3.783 1.00 91.56 195 SER A CA 1
ATOM 1549 C C . SER A 1 195 ? 1.260 -12.937 -2.347 1.00 91.56 195 SER A C 1
ATOM 1551 O O . SER A 1 195 ? 0.171 -13.226 -1.852 1.00 91.56 195 SER A O 1
ATOM 1553 N N . GLU A 1 196 ? 2.407 -13.037 -1.675 1.00 93.38 196 GLU A N 1
ATOM 1554 C CA . GLU A 1 196 ? 2.521 -13.495 -0.288 1.00 93.38 196 GLU A CA 1
ATOM 1555 C C . GLU A 1 196 ? 1.777 -12.551 0.670 1.00 93.38 196 GLU A C 1
ATOM 1557 O O . GLU A 1 196 ? 0.869 -12.974 1.390 1.00 93.38 196 GLU A O 1
ATOM 1562 N N . LEU A 1 197 ? 2.103 -11.257 0.619 1.00 95.25 197 LEU A N 1
ATOM 1563 C CA . LEU A 1 197 ? 1.585 -10.248 1.544 1.00 95.25 197 LEU A CA 1
ATOM 1564 C C . LEU A 1 197 ? 0.091 -9.981 1.345 1.00 95.25 197 LEU A C 1
ATOM 1566 O O . LEU A 1 197 ? -0.643 -9.868 2.322 1.00 95.25 197 LEU A O 1
ATOM 1570 N N . THR A 1 198 ? -0.392 -9.935 0.099 1.00 95.81 198 THR A N 1
ATOM 1571 C CA . THR A 1 198 ? -1.832 -9.746 -0.167 1.00 95.81 198 THR A CA 1
ATOM 1572 C C . THR A 1 198 ? -2.665 -10.938 0.293 1.00 95.81 198 THR A C 1
ATOM 1574 O O . THR A 1 198 ? -3.738 -10.750 0.865 1.00 95.81 198 THR A O 1
ATOM 1577 N N . THR A 1 199 ? -2.158 -12.162 0.123 1.00 95.44 199 THR A N 1
ATOM 1578 C CA . THR A 1 199 ? -2.828 -13.369 0.625 1.00 95.44 199 THR A CA 1
ATOM 1579 C C . THR A 1 199 ? -2.877 -13.377 2.150 1.00 95.44 199 THR A C 1
ATOM 1581 O O . THR A 1 199 ? -3.926 -13.657 2.730 1.00 95.44 199 THR A O 1
ATOM 1584 N N . LEU A 1 200 ? -1.757 -13.059 2.806 1.00 95.38 200 LEU A N 1
ATOM 1585 C CA . LEU A 1 200 ? -1.685 -12.977 4.263 1.00 95.38 200 LEU A CA 1
ATOM 1586 C C . LEU A 1 200 ? -2.634 -11.904 4.809 1.00 95.38 200 LEU A C 1
ATOM 1588 O O . LEU A 1 200 ? -3.429 -12.195 5.697 1.00 95.38 200 LEU A O 1
ATOM 1592 N N . SER A 1 201 ? -2.596 -10.702 4.234 1.00 96.75 201 SER A N 1
ATOM 1593 C CA . SER A 1 201 ? -3.477 -9.588 4.595 1.00 96.75 201 SER A CA 1
ATOM 1594 C C . SER A 1 201 ? -4.955 -9.968 4.478 1.00 96.75 201 SER A C 1
ATOM 1596 O O . SER A 1 201 ? -5.711 -9.807 5.435 1.00 96.75 201 SER A O 1
ATOM 1598 N N . GLY A 1 202 ? -5.358 -10.580 3.358 1.00 96.56 202 GLY A N 1
ATOM 1599 C CA . GLY A 1 202 ? -6.731 -11.051 3.169 1.00 96.56 202 GLY A CA 1
ATOM 1600 C C . GLY A 1 202 ? -7.152 -12.090 4.212 1.00 96.56 202 GLY A C 1
ATOM 1601 O O . GLY A 1 202 ? -8.252 -12.007 4.754 1.00 96.56 202 GLY A O 1
ATOM 1602 N N . ARG A 1 203 ? -6.273 -13.044 4.546 1.00 97.25 203 ARG A N 1
ATOM 1603 C CA . ARG A 1 203 ? -6.545 -14.045 5.591 1.00 97.25 203 ARG A CA 1
ATOM 1604 C C . ARG A 1 203 ? -6.691 -13.415 6.971 1.00 97.25 203 ARG A C 1
ATOM 1606 O O . ARG A 1 203 ? -7.622 -13.777 7.679 1.00 97.25 203 ARG A O 1
ATOM 1613 N N . LEU A 1 204 ? -5.810 -12.483 7.335 1.00 96.62 204 LEU A N 1
ATOM 1614 C CA . LEU A 1 204 ? -5.886 -11.759 8.607 1.00 96.62 204 LEU A CA 1
ATOM 1615 C C . LEU A 1 204 ? -7.192 -10.969 8.713 1.00 96.62 204 LEU A C 1
ATOM 1617 O O . LEU A 1 204 ? -7.871 -11.045 9.731 1.00 96.62 204 LEU A O 1
ATOM 1621 N N . PHE A 1 205 ? -7.571 -10.269 7.641 1.00 97.12 205 PHE A N 1
ATOM 1622 C CA . PHE A 1 205 ? -8.827 -9.529 7.582 1.00 97.12 205 PHE A CA 1
ATOM 1623 C C . PHE A 1 205 ? -10.046 -10.438 7.784 1.00 97.12 205 PHE A C 1
ATOM 1625 O O . PHE A 1 205 ? -10.889 -10.153 8.631 1.00 97.12 205 PHE A O 1
ATOM 1632 N N . PHE A 1 206 ? -10.138 -11.544 7.038 1.00 96.69 206 PHE A N 1
ATOM 1633 C CA . PHE A 1 206 ? -11.265 -12.471 7.167 1.00 96.69 206 PHE A CA 1
ATOM 1634 C C . PHE A 1 206 ? -11.299 -13.180 8.517 1.00 96.69 206 PHE A C 1
ATOM 1636 O O . PHE A 1 206 ? -12.378 -13.349 9.074 1.00 96.69 206 PHE A O 1
ATOM 1643 N N . HIS A 1 207 ? -10.140 -13.583 9.037 1.00 97.19 207 HIS A N 1
ATOM 1644 C CA . HIS A 1 207 ? -10.042 -14.194 10.356 1.00 97.19 207 HIS A CA 1
ATOM 1645 C C . HIS A 1 207 ? -10.614 -13.263 11.426 1.00 97.19 207 HIS A C 1
ATOM 1647 O O . HIS A 1 207 ? -11.499 -13.669 12.169 1.00 97.19 207 HIS A O 1
ATOM 1653 N N . GLU A 1 208 ? -10.165 -12.006 11.462 1.00 96.12 208 GLU A N 1
ATOM 1654 C CA . GLU A 1 208 ? -10.635 -11.045 12.462 1.00 96.12 208 GLU A CA 1
ATOM 1655 C C . GLU A 1 208 ? -12.123 -10.707 12.294 1.00 96.12 208 GLU A C 1
ATOM 1657 O O . GLU A 1 208 ? -12.852 -10.568 13.273 1.00 96.12 208 GLU A O 1
ATOM 1662 N N . LEU A 1 209 ? -12.610 -10.628 11.052 1.00 95.38 209 LEU A N 1
ATOM 1663 C CA . LEU A 1 209 ? -14.028 -10.386 10.783 1.00 95.38 209 LEU A CA 1
ATOM 1664 C C . LEU A 1 209 ? -14.927 -11.543 11.255 1.00 95.38 209 LEU A C 1
ATOM 1666 O O . LEU A 1 209 ? -16.042 -11.309 11.721 1.00 95.38 209 LEU A O 1
ATOM 1670 N N . LEU A 1 210 ? -14.465 -12.786 11.122 1.00 96.31 210 LEU A N 1
ATOM 1671 C CA . LEU A 1 210 ? -15.188 -13.954 11.623 1.00 96.31 210 LEU A CA 1
ATOM 1672 C C . LEU A 1 210 ? -15.122 -14.037 13.147 1.00 96.31 210 LEU A C 1
ATOM 1674 O O . LEU A 1 210 ? -16.143 -14.295 13.778 1.00 96.31 210 LEU A O 1
ATOM 1678 N N . ASP A 1 211 ? -13.956 -13.760 13.727 1.00 96.19 211 ASP A N 1
ATOM 1679 C CA . ASP A 1 211 ? -13.739 -13.793 15.171 1.00 96.19 211 ASP A CA 1
ATOM 1680 C C . ASP A 1 211 ? -14.647 -12.795 15.909 1.00 96.19 211 ASP A C 1
ATOM 1682 O O . ASP A 1 211 ? -15.343 -13.178 16.851 1.00 96.19 211 ASP A O 1
ATOM 1686 N N . ILE A 1 212 ? -14.752 -11.544 15.435 1.00 95.19 212 ILE A N 1
ATOM 1687 C CA . ILE A 1 212 ? -15.686 -10.577 16.033 1.00 95.19 212 ILE A CA 1
ATOM 1688 C C . ILE A 1 212 ? -17.146 -11.034 15.898 1.00 95.19 212 ILE A C 1
ATOM 1690 O O . ILE A 1 212 ? -17.918 -10.918 16.850 1.00 95.19 212 ILE A O 1
ATOM 1694 N N . ALA A 1 213 ? -17.538 -11.585 14.746 1.00 94.62 213 ALA A N 1
ATOM 1695 C CA . ALA A 1 213 ? -18.903 -12.056 14.524 1.00 94.62 213 ALA A CA 1
ATOM 1696 C C . ALA A 1 213 ? -19.257 -13.237 15.444 1.00 94.62 213 ALA A C 1
ATOM 1698 O O . ALA A 1 213 ? -20.355 -13.282 16.002 1.00 94.62 213 ALA A O 1
ATOM 1699 N N . GLU A 1 214 ? -18.328 -14.172 15.635 1.00 95.19 214 GLU A N 1
ATOM 1700 C CA . GLU A 1 214 ? -18.501 -15.324 16.517 1.00 95.19 214 GLU A CA 1
ATOM 1701 C C . GLU A 1 214 ? -18.547 -14.909 17.990 1.00 95.19 214 GLU A C 1
ATOM 1703 O O . GLU A 1 214 ? -19.446 -15.331 18.719 1.00 95.19 214 GLU A O 1
ATOM 1708 N N . LYS A 1 215 ? -17.660 -14.004 18.417 1.00 94.50 215 LYS A N 1
ATOM 1709 C CA . LYS A 1 215 ? -17.687 -13.436 19.771 1.00 94.50 215 LYS A CA 1
ATOM 1710 C C . LYS A 1 215 ? -19.006 -12.720 20.058 1.00 94.50 215 LYS A C 1
ATOM 1712 O O . LYS A 1 215 ? -19.626 -12.996 21.080 1.00 94.50 215 LYS A O 1
ATOM 1717 N N . LEU A 1 216 ? -19.483 -11.872 19.144 1.00 92.81 216 LEU A N 1
ATOM 1718 C CA . LEU A 1 216 ? -20.779 -11.197 19.289 1.00 92.81 216 LEU A CA 1
ATOM 1719 C C . LEU A 1 216 ? -21.941 -12.198 19.357 1.00 92.81 216 LEU A C 1
ATOM 1721 O O . LEU A 1 216 ? -22.829 -12.057 20.194 1.00 92.81 216 LEU A O 1
ATOM 1725 N N . LYS A 1 217 ? -21.930 -13.241 18.521 1.00 92.62 217 LYS A N 1
ATOM 1726 C CA . LYS A 1 217 ? -22.947 -14.300 18.558 1.00 92.62 217 LYS A CA 1
ATOM 1727 C C . LYS A 1 217 ? -22.963 -15.038 19.901 1.00 92.62 217 LYS A C 1
ATOM 1729 O O . LYS A 1 217 ? -24.043 -15.347 20.405 1.00 92.62 217 LYS A O 1
ATOM 1734 N N . ASN A 1 218 ? -21.794 -15.327 20.466 1.00 91.69 218 ASN A N 1
ATOM 1735 C CA . ASN A 1 218 ? -21.673 -16.017 21.750 1.00 91.69 218 ASN A CA 1
ATOM 1736 C C . ASN A 1 218 ? -22.197 -15.157 22.908 1.00 91.69 218 ASN A C 1
ATOM 1738 O O . ASN A 1 218 ? -22.866 -15.683 23.796 1.00 91.69 218 ASN A O 1
ATOM 1742 N N . GLU A 1 219 ? -21.979 -13.840 22.870 1.00 87.12 219 GLU A N 1
ATOM 1743 C CA . GLU A 1 219 ? -22.579 -12.925 23.850 1.00 87.12 219 GLU A CA 1
ATOM 1744 C C . GLU A 1 219 ? -24.108 -12.883 23.747 1.00 87.12 219 GLU A C 1
ATOM 1746 O O . GLU A 1 219 ? -24.773 -12.851 24.772 1.00 87.12 219 GLU A O 1
ATOM 1751 N N . VAL A 1 220 ? -24.676 -12.958 22.540 1.00 84.31 220 VAL A N 1
ATOM 1752 C CA . VAL A 1 220 ? -26.140 -13.008 22.357 1.00 84.31 220 VAL A CA 1
ATOM 1753 C C . VAL A 1 220 ? -26.728 -14.364 22.753 1.00 84.31 220 VAL A C 1
ATOM 1755 O O . VAL A 1 220 ? -27.833 -14.423 23.269 1.00 84.31 220 VAL A O 1
ATOM 1758 N N . SER A 1 221 ? -26.008 -15.464 22.517 1.00 83.69 221 SER A N 1
ATOM 1759 C CA . SER A 1 221 ? -26.494 -16.822 22.826 1.00 83.69 221 SER A CA 1
ATOM 1760 C C . SER A 1 221 ? -26.372 -17.190 24.309 1.00 83.69 221 SER A C 1
ATOM 1762 O O . SER A 1 221 ? -26.805 -18.273 24.694 1.00 83.69 221 SER A O 1
ATOM 1764 N N . SER A 1 222 ? -25.710 -16.348 25.109 1.00 79.50 222 SER A N 1
ATOM 1765 C CA . SER A 1 222 ? -25.548 -16.539 26.556 1.00 79.50 222 SER A CA 1
ATOM 1766 C C . SER A 1 222 ? -26.530 -15.719 27.397 1.00 79.50 222 SER A C 1
ATOM 1768 O O . SER A 1 222 ? -26.498 -15.860 28.617 1.00 79.50 222 SER A O 1
ATOM 1770 N N . MET A 1 223 ? -27.376 -14.918 26.738 1.00 75.38 223 MET A N 1
ATOM 1771 C CA . MET A 1 223 ? -28.599 -14.315 27.283 1.00 75.38 223 MET A CA 1
ATOM 1772 C C . MET A 1 223 ? -29.748 -15.324 27.236 1.00 75.38 223 MET A C 1
ATOM 1774 O O . MET A 1 223 ? -30.600 -15.301 28.144 1.00 75.38 223 MET A O 1
#

Secondary structure (DSSP, 8-state):
-HHHHHHHHHHTT-------HHHHHHHHHHHHHHHHHHHHHHHHHHHHHHHHHHHHHHHHHHHHHHHHHHH---HHHHHHHHHHHHHHHHIIIIIIHHHHHHIIIIIGGGGHHHHHHHHHHHHHHHHHHHHHHHHHHHHHHHHHHHHHHHHTT--STT-HHHHHHHHHHHHHHHHHHHHHHHHHHHHHHHHHHHHHHHHHHHHHHHHHHHHHHHHHHHHHHT-

InterPro domains:
  IPR027267 AH/BAR domain superfamily [SSF103657] (12-197)

Foldseek 3Di:
DVVVVLVVCVVVVDLDADDDVVLVVLLVVLVVVLVVLVVQLVVLVVVLVVLVVVLVVLVVVLVVLVVVLVVDDDVVSNVVSVLVSVLSVCLNPPLSVVLSVLSVPPQNCLCVVLNVLSVVLVVLSVQLVVLSVQLSVLVVVLSVVVVVCVVVVHDPPPDPVNVVSVVSNVVSVVSNVVSVVVSVVSSVVSVVVVVVSVVSSVVSVVVSVVSSVVVSVVSVVVD

Organism: Trypanosoma cruzi (strain CL Brener) (NCBI:txid353153)

Radius of gyration: 32.89 Å; chains: 1; bounding box: 83×36×88 Å